Protein AF-0000000079068844 (afdb_homodimer)

Solvent-accessible surface area (backbone atoms only — not comparable to full-atom values): 16951 Å² total; per-residue (Å²): 128,54,72,65,55,53,50,48,63,61,20,39,59,50,73,69,54,46,45,54,50,49,62,67,50,61,59,33,38,40,18,33,38,40,96,86,61,42,39,34,58,47,76,44,51,53,41,53,77,83,71,36,44,36,33,69,38,53,60,85,36,68,68,44,55,25,37,74,75,42,33,46,31,12,35,34,36,68,51,63,85,51,76,60,49,30,33,36,40,35,36,29,39,48,52,40,81,49,75,48,81,42,26,77,77,70,94,47,94,84,44,64,61,59,39,39,51,41,25,40,72,77,67,73,33,76,61,60,83,64,83,65,44,34,23,42,34,35,32,57,54,76,45,77,49,48,37,30,36,54,54,70,73,51,81,79,124,127,55,72,65,56,52,50,48,62,61,20,38,59,51,73,68,54,45,46,53,50,49,61,68,50,60,60,33,38,40,17,32,37,42,96,88,61,42,40,35,59,48,76,43,50,52,41,52,77,83,70,35,43,35,33,69,37,53,61,86,36,69,67,43,56,24,38,73,76,42,33,44,30,12,36,33,36,67,52,65,85,50,76,60,49,30,31,36,40,33,36,29,39,47,53,40,83,48,74,48,82,41,26,76,76,70,91,46,92,82,46,64,61,58,40,41,50,40,25,39,73,77,66,72,33,76,59,59,84,64,82,66,42,35,22,41,35,34,32,56,56,76,45,76,50,46,38,30,36,53,54,71,74,51,79,78,117

pLDDT: mean 94.17, std 11.28, range [29.72, 98.94]

InterPro domains:
  IPR011576 Pyridoxamine 5'-phosphate oxidase, N-terminal [PF01243] (15-147)
  IPR012349 FMN-binding split barrel [G3DSA:2.30.110.10] (12-155)
  IPR052019 F420H(2)-dependent biliverdin reductase/Heme oxygenase [PTHR35176] (6-152)

Foldseek 3Di:
DDPVVVQQVLFFDDLVRVQVLQLQFFKKKKWFADPVRDIDIDMFGWHDQSFKIKTKDFCPDRRNVRCVVPQWMKMKDWDDDDPLATKIKIFTDGKDFFDDVQHDPPDGPPCVRVQQSPCCNPPVDRGHDRPNGIGMIMDRGPDMGIGRSPSVPDPPD/DDPVVVQQVLFFDDLVRVQVLQLQFFKKKKWFAAPVRDIDIDMFGWHDQSFKIKTKDFCPDRRNVRCVVPQWMKMKDWDDDDPLATKIKIFTDGKDFFDDVQHDPPDGPPCVRVQQSPCCNPPVDRGHDRPNGIGMIMDRGPDMGIGRSPSVPDPPD

Organism: Streptomyces microflavus (NCBI:txid1919)

Secondary structure (DSSP, 8-state):
--HHHHHHHHHPPPHHHHHHHHHH--EEEEEEE-TTS-EEEEEEEEEE-SS-EEEEEETTSHHHHHHHH--EEEEEEEE-SSGGG-EEEEEEEEEEEES-SS------TT-HHHHHHHHHHHHS-SS----SSEEEEEE--SEEEEEEGGGGSS---/--HHHHHHHHHPPPHHHHHHHHHH--EEEEEEE-TTS-EEEEEEEEEE-SS-EEEEEETTSHHHHHHHH--EEEEEEEE-SSGGG-EEEEEEEEEEEES-SS------TT-HHHHHHHHHHHHS-SS----SSEEEEEE--SEEEEEEGGGGSS---

Nearest PDB structures (foldseek):
  1rfe-assembly1_A  TM=7.988E-01  e=9.173E-14  Mycobacterium tuberculosis H37Rv
  3f7e-assembly1_B  TM=7.985E-01  e=1.483E-08  Mycolicibacterium smegmatis
  2i02-assembly1_A  TM=7.031E-01  e=5.075E-08  Nostoc punctiforme PCC 73102
  2fg9-assembly1_A  TM=7.134E-01  e=6.104E-08  Bacteroides thetaiotaomicron VPI-5482
  3tgv-assembly2_D  TM=7.132E-01  e=1.062E-07  Vibrio cholerae O395

Radius of gyration: 19.97 Å; Cα contacts (8 Å, |Δi|>4): 657; chains: 2; bounding box: 57×59×43 Å

Sequence (314 aa):
MTDTQRRGRRIMMTPEERDAYLGEQRTCRVATLAADGAPHIGALWFVWDGSSLWLYSITRSLRWSQLRADPRIAVVVDDGEAYDELRGVELSGTAEFVGEAPRTGEPCPGLDVPERLFPAKYFGMTEMPHDGRHAWLRLTPDTITSWDFRKLAGPGRMTDTQRRGRRIMMTPEERDAYLGEQRTCRVATLAADGAPHIGALWFVWDGSSLWLYSITRSLRWSQLRADPRIAVVVDDGEAYDELRGVELSGTAEFVGEAPRTGEPCPGLDVPERLFPAKYFGMTEMPHDGRHAWLRLTPDTITSWDFRKLAGPGR

Structure (mmCIF, N/CA/C/O backbone):
data_AF-0000000079068844-model_v1
#
loop_
_entity.id
_entity.type
_entity.pdbx_description
1 polymer "Pyridoxamine 5'-phosphate oxidase family protein"
#
loop_
_atom_site.group_PDB
_atom_site.id
_atom_site.type_symbol
_atom_site.label_atom_id
_atom_site.label_alt_id
_atom_site.label_comp_id
_atom_site.label_asym_id
_atom_site.label_entity_id
_atom_site.label_seq_id
_atom_site.pdbx_PDB_ins_code
_atom_site.Cartn_x
_atom_site.Cartn_y
_atom_site.Cartn_z
_atom_site.occupancy
_atom_site.B_iso_or_equiv
_atom_site.auth_seq_id
_atom_site.auth_comp_id
_atom_site.auth_asym_id
_atom_site.auth_atom_id
_atom_site.pdbx_PDB_model_num
ATOM 1 N N . MET A 1 1 ? 28.172 -13.328 0.885 1 57.19 1 MET A N 1
ATOM 2 C CA . MET A 1 1 ? 27 -12.531 0.524 1 57.19 1 MET A CA 1
ATOM 3 C C . MET A 1 1 ? 26.125 -13.281 -0.474 1 57.19 1 MET A C 1
ATOM 5 O O . MET A 1 1 ? 26.594 -13.68 -1.54 1 57.19 1 MET A O 1
ATOM 9 N N . THR A 1 2 ? 24.953 -13.648 -0.058 1 62.97 2 THR A N 1
ATOM 10 C CA . THR A 1 2 ? 24.062 -14.391 -0.939 1 62.97 2 THR A CA 1
ATOM 11 C C . THR A 1 2 ? 23.672 -13.555 -2.154 1 62.97 2 THR A C 1
ATOM 13 O O . THR A 1 2 ? 23.859 -12.336 -2.16 1 62.97 2 THR A O 1
ATOM 16 N N . ASP A 1 3 ? 23.344 -14.195 -3.244 1 62.16 3 ASP A N 1
ATOM 17 C CA . ASP A 1 3 ? 22.922 -13.516 -4.461 1 62.16 3 ASP A CA 1
ATOM 18 C C . ASP A 1 3 ? 21.812 -12.508 -4.164 1 62.16 3 ASP A C 1
ATOM 20 O O . ASP A 1 3 ? 21.797 -11.414 -4.73 1 62.16 3 ASP A O 1
ATOM 24 N N . THR A 1 4 ? 21.078 -12.82 -3.26 1 66.81 4 THR A N 1
ATOM 25 C CA . THR A 1 4 ? 19.969 -11.953 -2.879 1 66.81 4 THR A CA 1
ATOM 26 C C . THR A 1 4 ? 20.469 -10.672 -2.227 1 66.81 4 THR A C 1
ATOM 28 O O . THR A 1 4 ? 19.953 -9.586 -2.482 1 66.81 4 THR A O 1
ATOM 31 N N . GLN A 1 5 ? 21.453 -10.805 -1.376 1 66.38 5 GLN A N 1
ATOM 32 C CA . GLN A 1 5 ? 22.016 -9.641 -0.698 1 66.38 5 GLN A CA 1
ATOM 33 C C . GLN A 1 5 ? 22.719 -8.727 -1.685 1 66.38 5 GLN A C 1
ATOM 35 O O . GLN A 1 5 ? 22.625 -7.5 -1.58 1 66.38 5 GLN A O 1
ATOM 40 N N . ARG A 1 6 ? 23.328 -9.406 -2.641 1 68 6 ARG A N 1
ATOM 41 C CA . ARG A 1 6 ? 24.047 -8.625 -3.643 1 68 6 ARG A CA 1
ATOM 42 C C . ARG A 1 6 ? 23.078 -7.816 -4.5 1 68 6 ARG A C 1
ATOM 44 O O . ARG A 1 6 ? 23.312 -6.645 -4.789 1 68 6 ARG A O 1
ATOM 51 N N . ARG A 1 7 ? 21.969 -8.383 -4.887 1 71.44 7 ARG A N 1
ATOM 52 C CA . ARG A 1 7 ? 20.969 -7.691 -5.699 1 71.44 7 ARG A CA 1
ATOM 53 C C . ARG A 1 7 ? 20.328 -6.551 -4.922 1 71.44 7 ARG A C 1
ATOM 55 O O . ARG A 1 7 ? 20.094 -5.473 -5.473 1 71.44 7 ARG A O 1
ATOM 62 N N . GLY A 1 8 ? 20.141 -6.84 -3.695 1 76.19 8 GLY A N 1
ATOM 63 C CA . GLY A 1 8 ? 19.578 -5.805 -2.846 1 76.19 8 GLY A CA 1
ATOM 64 C C . GLY A 1 8 ? 20.422 -4.547 -2.789 1 76.19 8 GLY A C 1
ATOM 65 O O . GLY A 1 8 ? 19.906 -3.436 -2.936 1 76.19 8 GLY A O 1
ATOM 66 N N . ARG A 1 9 ? 21.703 -4.738 -2.684 1 81.69 9 ARG A N 1
ATOM 67 C CA . ARG A 1 9 ? 22.609 -3.598 -2.602 1 81.69 9 ARG A CA 1
ATOM 68 C C . ARG A 1 9 ? 22.672 -2.854 -3.932 1 81.69 9 ARG A C 1
ATOM 70 O O . ARG A 1 9 ? 22.812 -1.63 -3.959 1 81.69 9 ARG A O 1
ATOM 77 N N . ARG A 1 10 ? 22.516 -3.66 -5.004 1 88 10 ARG A N 1
ATOM 78 C CA . ARG A 1 10 ? 22.656 -3.08 -6.332 1 88 10 ARG A CA 1
ATOM 79 C C . ARG A 1 10 ? 21.453 -2.195 -6.672 1 88 10 ARG A C 1
ATOM 81 O O . ARG A 1 10 ? 21.594 -1.199 -7.387 1 88 10 ARG A O 1
ATOM 88 N N . ILE A 1 11 ? 20.359 -2.492 -6.117 1 95.12 11 ILE A N 1
ATOM 89 C CA . ILE A 1 11 ? 19.172 -1.762 -6.551 1 95.12 11 ILE A CA 1
ATOM 90 C C . ILE A 1 11 ? 18.766 -0.751 -5.477 1 95.12 11 ILE A C 1
ATOM 92 O O . ILE A 1 11 ? 17.797 -0.008 -5.648 1 95.12 11 ILE A O 1
ATOM 96 N N . MET A 1 12 ? 19.562 -0.667 -4.441 1 96.94 12 MET A N 1
ATOM 97 C CA . MET A 1 12 ? 19.25 0.253 -3.348 1 96.94 12 MET A CA 1
ATOM 98 C C . MET A 1 12 ? 19.469 1.7 -3.777 1 96.94 12 MET A C 1
ATOM 100 O O . MET A 1 12 ? 20.469 2.016 -4.434 1 96.94 12 MET A O 1
ATOM 104 N N . MET A 1 13 ? 18.625 2.586 -3.354 1 98 13 MET A N 1
ATOM 105 C CA . MET A 1 13 ? 18.781 4.012 -3.619 1 98 13 MET A CA 1
ATOM 106 C C . MET A 1 13 ? 19.812 4.625 -2.684 1 98 13 MET A C 1
ATOM 108 O O . MET A 1 13 ? 19.875 4.273 -1.504 1 98 13 MET A O 1
ATOM 112 N N . THR A 1 14 ? 20.578 5.602 -3.236 1 97.31 14 THR A N 1
ATOM 113 C CA . THR A 1 14 ? 21.344 6.465 -2.342 1 97.31 14 THR A CA 1
ATOM 114 C C . THR A 1 14 ? 20.406 7.387 -1.556 1 97.31 14 THR A C 1
ATOM 116 O O . THR A 1 14 ? 19.25 7.574 -1.929 1 97.31 14 THR A O 1
ATOM 119 N N . PRO A 1 15 ? 20.922 7.961 -0.477 1 97.38 15 PRO A N 1
ATOM 120 C CA . PRO A 1 15 ? 20.078 8.906 0.269 1 97.38 15 PRO A CA 1
ATOM 121 C C . PRO A 1 15 ? 19.562 10.047 -0.602 1 97.38 15 PRO A C 1
ATOM 123 O O . PRO A 1 15 ? 18.406 10.461 -0.457 1 97.38 15 PRO A O 1
ATOM 126 N N . GLU A 1 16 ? 20.391 10.531 -1.493 1 98.06 16 GLU A N 1
ATOM 127 C CA . GLU A 1 16 ? 19.969 11.617 -2.379 1 98.06 16 GLU A CA 1
ATOM 128 C C . GLU A 1 16 ? 18.875 11.156 -3.342 1 98.06 16 GLU A C 1
ATOM 130 O O . GLU A 1 16 ? 17.938 11.898 -3.609 1 98.06 16 GLU A O 1
ATOM 135 N N . GLU A 1 17 ? 19.047 9.953 -3.885 1 98.25 17 GLU A N 1
ATOM 136 C CA . GLU A 1 17 ? 18.047 9.383 -4.781 1 98.25 17 GLU A CA 1
ATOM 137 C C . GLU A 1 17 ? 16.719 9.172 -4.059 1 98.25 17 GLU A C 1
ATOM 139 O O . GLU A 1 17 ? 15.656 9.477 -4.602 1 98.25 17 GLU A O 1
ATOM 144 N N . ARG A 1 18 ? 16.781 8.648 -2.867 1 98.56 18 ARG A N 1
ATOM 145 C CA . ARG A 1 18 ? 15.609 8.391 -2.039 1 98.56 18 ARG A CA 1
ATOM 146 C C . ARG A 1 18 ? 14.867 9.688 -1.74 1 98.56 18 ARG A C 1
ATOM 148 O O . ARG A 1 18 ? 13.641 9.75 -1.88 1 98.56 18 ARG A O 1
ATOM 155 N N . ASP A 1 19 ? 15.633 10.703 -1.346 1 98.62 19 ASP A N 1
ATOM 156 C CA . ASP A 1 19 ? 15.023 11.984 -1.017 1 98.62 19 ASP A CA 1
ATOM 157 C C . ASP A 1 19 ? 14.328 12.594 -2.234 1 98.62 19 ASP A C 1
ATOM 159 O O . ASP A 1 19 ? 13.211 13.109 -2.129 1 98.62 19 ASP A O 1
ATOM 163 N N . ALA A 1 20 ? 14.992 12.539 -3.389 1 98.56 20 ALA A N 1
ATOM 164 C CA . ALA A 1 20 ? 14.406 13.055 -4.621 1 98.56 20 ALA A CA 1
ATOM 165 C C . ALA A 1 20 ? 13.141 12.281 -4.992 1 98.56 20 ALA A C 1
ATOM 167 O O . ALA A 1 20 ? 12.133 12.875 -5.367 1 98.56 20 ALA A O 1
ATOM 168 N N . TYR A 1 21 ? 13.234 11 -4.832 1 98.75 21 TYR A N 1
ATOM 169 C CA . TYR A 1 21 ? 12.117 10.125 -5.168 1 98.75 21 TYR A CA 1
ATOM 170 C C . TYR A 1 21 ? 10.906 10.414 -4.285 1 98.75 21 TYR A C 1
ATOM 172 O O . TYR A 1 21 ? 9.797 10.625 -4.785 1 98.75 21 TYR A O 1
ATOM 180 N N . LEU A 1 22 ? 11.125 10.477 -2.988 1 98.75 22 LEU A N 1
ATOM 181 C CA . LEU A 1 22 ? 10.047 10.734 -2.041 1 98.75 22 LEU A CA 1
ATOM 182 C C . LEU A 1 22 ? 9.492 12.141 -2.219 1 98.75 22 LEU A C 1
ATOM 184 O O . LEU A 1 22 ? 8.305 12.375 -1.986 1 98.75 22 LEU A O 1
ATOM 188 N N . GLY A 1 23 ? 10.336 13.055 -2.621 1 98.25 23 GLY A N 1
ATOM 189 C CA . GLY A 1 23 ? 9.875 14.406 -2.889 1 98.25 23 GLY A CA 1
ATOM 190 C C . GLY A 1 23 ? 8.922 14.492 -4.062 1 98.25 23 GLY A C 1
ATOM 191 O O . GLY A 1 23 ? 8.047 15.359 -4.094 1 98.25 23 GLY A O 1
ATOM 192 N N . GLU A 1 24 ? 9.031 13.578 -5.008 1 96.88 24 GLU A N 1
ATOM 193 C CA . GLU A 1 24 ? 8.281 13.633 -6.258 1 96.88 24 GLU A CA 1
ATOM 194 C C . GLU A 1 24 ? 6.969 12.859 -6.148 1 96.88 24 GLU A C 1
ATOM 196 O O . GLU A 1 24 ? 5.973 13.211 -6.781 1 96.88 24 GLU A O 1
ATOM 201 N N . GLN A 1 25 ? 7.02 11.812 -5.445 1 97.94 25 GLN A N 1
ATOM 202 C CA . GLN A 1 25 ? 5.855 10.938 -5.371 1 97.94 25 GLN A CA 1
ATOM 203 C C . GLN A 1 25 ? 4.738 11.578 -4.555 1 97.94 25 GLN A C 1
ATOM 205 O O . GLN A 1 25 ? 5 12.305 -3.596 1 97.94 25 GLN A O 1
ATOM 210 N N . ARG A 1 26 ? 3.52 11.242 -4.895 1 97.81 26 ARG A N 1
ATOM 211 C CA . ARG A 1 26 ? 2.398 11.984 -4.324 1 97.81 26 ARG A CA 1
ATOM 212 C C . ARG A 1 26 ? 1.65 11.133 -3.297 1 97.81 26 ARG A C 1
ATOM 214 O O . ARG A 1 26 ? 1.072 11.672 -2.348 1 97.81 26 ARG A O 1
ATOM 221 N N . THR A 1 27 ? 1.576 9.797 -3.59 1 98.31 27 THR A N 1
ATOM 222 C CA . THR A 1 27 ? 0.732 8.938 -2.766 1 98.31 27 THR A CA 1
ATOM 223 C C . THR A 1 27 ? 1.557 7.832 -2.115 1 98.31 27 THR A C 1
ATOM 225 O O . THR A 1 27 ? 2.449 7.262 -2.75 1 98.31 27 THR A O 1
ATOM 228 N N . CYS A 1 28 ? 1.363 7.582 -0.855 1 98.81 28 CYS A N 1
ATOM 229 C CA . CYS A 1 28 ? 1.911 6.422 -0.167 1 98.81 28 CYS A CA 1
ATOM 230 C C . CYS A 1 28 ? 0.797 5.496 0.315 1 98.81 28 CYS A C 1
ATOM 232 O O . CYS A 1 28 ? -0.38 5.855 0.257 1 98.81 28 CYS A O 1
ATOM 234 N N . ARG A 1 29 ? 1.179 4.266 0.637 1 98.88 29 ARG A N 1
ATOM 235 C CA . ARG A 1 29 ? 0.267 3.338 1.301 1 98.88 29 ARG A CA 1
ATOM 236 C C . ARG A 1 29 ? 0.745 3.018 2.713 1 98.88 29 ARG A C 1
ATOM 238 O O . ARG A 1 29 ? 1.934 2.777 2.932 1 98.88 29 ARG A O 1
ATOM 245 N N . VAL A 1 30 ? -0.209 3.066 3.637 1 98.94 30 VAL A N 1
ATOM 246 C CA . VAL A 1 30 ? 0.065 3.01 5.07 1 98.94 30 VAL A CA 1
ATOM 247 C C . VAL A 1 30 ? -0.565 1.753 5.664 1 98.94 30 VAL A C 1
ATOM 249 O O . VAL A 1 30 ? -1.767 1.521 5.512 1 98.94 30 VAL A O 1
ATOM 252 N N . ALA A 1 31 ? 0.26 0.976 6.312 1 98.94 31 ALA A N 1
ATOM 253 C CA . ALA A 1 31 ? -0.22 -0.185 7.059 1 98.94 31 ALA A CA 1
ATOM 254 C C . ALA A 1 31 ? -0.271 0.107 8.555 1 98.94 31 ALA A C 1
ATOM 256 O O . ALA A 1 31 ? 0.695 0.619 9.125 1 98.94 31 ALA A O 1
ATOM 257 N N . THR A 1 32 ? -1.39 -0.165 9.148 1 98.88 32 THR A N 1
ATOM 258 C CA . THR A 1 32 ? -1.641 -0.035 10.578 1 98.88 32 THR A CA 1
ATOM 259 C C . THR A 1 32 ? -2.227 -1.326 11.141 1 98.88 32 THR A C 1
ATOM 261 O O . THR A 1 32 ? -2.352 -2.322 10.43 1 98.88 32 THR A O 1
ATOM 264 N N . LEU A 1 33 ? -2.449 -1.282 12.43 1 98.81 33 LEU A N 1
ATOM 265 C CA . LEU A 1 33 ? -2.986 -2.461 13.102 1 98.81 33 LEU A CA 1
ATOM 266 C C . LEU A 1 33 ? -4.398 -2.197 13.617 1 98.81 33 LEU A C 1
ATOM 268 O O . LEU A 1 33 ? -4.625 -1.227 14.336 1 98.81 33 LEU A O 1
ATOM 272 N N . ALA A 1 34 ? -5.285 -3.092 13.219 1 98.12 34 ALA A N 1
ATOM 273 C CA . ALA A 1 34 ? -6.637 -3.039 13.766 1 98.12 34 ALA A CA 1
ATOM 274 C C . ALA A 1 34 ? -6.648 -3.459 15.227 1 98.12 34 ALA A C 1
ATOM 276 O O . ALA A 1 34 ? -5.637 -3.926 15.758 1 98.12 34 ALA A O 1
ATOM 277 N N . ALA A 1 35 ? -7.809 -3.309 15.852 1 96.12 35 ALA A N 1
ATOM 278 C CA . ALA A 1 35 ? -7.949 -3.582 17.281 1 96.12 35 ALA A CA 1
ATOM 279 C C . ALA A 1 35 ? -7.645 -5.047 17.594 1 96.12 35 ALA A C 1
ATOM 281 O O . ALA A 1 35 ? -7.109 -5.359 18.656 1 96.12 35 ALA A O 1
ATOM 282 N N . ASP A 1 36 ? -7.93 -5.91 16.672 1 96.06 36 ASP A N 1
ATOM 283 C CA . ASP A 1 36 ? -7.707 -7.336 16.875 1 96.06 36 ASP A CA 1
ATOM 284 C C . ASP A 1 36 ? -6.309 -7.75 16.422 1 96.06 36 ASP A C 1
ATOM 286 O O . ASP A 1 36 ? -5.996 -8.938 16.375 1 96.06 36 ASP A O 1
ATOM 290 N N . GLY A 1 37 ? -5.551 -6.785 16 1 97.31 37 GLY A N 1
ATOM 291 C CA . GLY A 1 37 ? -4.176 -7.047 15.617 1 97.31 37 GLY A CA 1
ATOM 292 C C . GLY A 1 37 ? -4.016 -7.312 14.133 1 97.31 37 GLY A C 1
ATOM 293 O O . GLY A 1 37 ? -2.9 -7.496 13.641 1 97.31 37 GLY A O 1
ATOM 294 N N . ALA A 1 38 ? -5.148 -7.352 13.414 1 98.25 38 ALA A N 1
ATOM 295 C CA . ALA A 1 38 ? -5.066 -7.586 11.977 1 98.25 38 ALA A CA 1
ATOM 296 C C . ALA A 1 38 ? -4.492 -6.371 11.25 1 98.25 38 ALA A C 1
ATOM 298 O O . ALA A 1 38 ? -4.691 -5.234 11.688 1 98.25 38 ALA A O 1
ATOM 299 N N . PRO A 1 39 ? -3.768 -6.625 10.172 1 98.75 39 PRO A N 1
ATOM 300 C CA . PRO A 1 39 ? -3.277 -5.477 9.406 1 98.75 39 PRO A CA 1
ATOM 301 C C . PRO A 1 39 ? -4.395 -4.73 8.68 1 98.75 39 PRO A C 1
ATOM 303 O O . PRO A 1 39 ? -5.402 -5.336 8.305 1 98.75 39 PRO A O 1
ATOM 306 N N . HIS A 1 40 ? -4.281 -3.514 8.586 1 98.69 40 HIS A N 1
ATOM 307 C CA . HIS A 1 40 ? -5.086 -2.594 7.789 1 98.69 40 HIS A CA 1
ATOM 308 C C . HIS A 1 40 ? -4.211 -1.77 6.852 1 98.69 40 HIS A C 1
ATOM 310 O O . HIS A 1 40 ? -3.018 -1.585 7.109 1 98.69 40 HIS A O 1
ATOM 316 N N . ILE A 1 41 ? -4.766 -1.327 5.773 1 98.81 41 ILE A N 1
ATOM 317 C CA . ILE A 1 41 ? -3.939 -0.599 4.816 1 98.81 41 ILE A CA 1
ATOM 318 C C . ILE A 1 41 ? -4.785 0.444 4.09 1 98.81 41 ILE A C 1
ATOM 320 O O . ILE A 1 41 ? -5.969 0.216 3.822 1 98.81 41 ILE A O 1
ATOM 324 N N . GLY A 1 42 ? -4.238 1.563 3.754 1 98 42 GLY A N 1
ATOM 325 C CA . GLY A 1 42 ? -4.887 2.607 2.979 1 98 42 GLY A CA 1
ATOM 326 C C . GLY A 1 42 ? -3.908 3.568 2.332 1 98 42 GLY A C 1
ATOM 327 O O . GLY A 1 42 ? -2.721 3.57 2.668 1 98 42 GLY A O 1
ATOM 328 N N . ALA A 1 43 ? -4.391 4.328 1.439 1 97.94 43 ALA A N 1
ATOM 329 C CA . ALA A 1 43 ? -3.584 5.312 0.722 1 97.94 43 ALA A CA 1
ATOM 330 C C . ALA A 1 43 ? -3.672 6.684 1.387 1 97.94 43 ALA A C 1
ATOM 332 O O . ALA A 1 43 ? -4.707 7.039 1.957 1 97.94 43 ALA A O 1
ATOM 333 N N . LEU A 1 44 ? -2.607 7.414 1.314 1 98.25 44 LEU A N 1
ATOM 334 C CA . LEU A 1 44 ? -2.555 8.742 1.923 1 98.25 44 LEU A CA 1
ATOM 335 C C . LEU A 1 44 ? -1.556 9.633 1.194 1 98.25 44 LEU A C 1
ATOM 337 O O . LEU A 1 44 ? -0.561 9.148 0.652 1 98.25 44 LEU A O 1
ATOM 341 N N . TRP A 1 45 ? -1.827 10.93 1.192 1 98.44 45 TRP A N 1
ATOM 342 C CA . TRP A 1 45 ? -0.854 11.914 0.731 1 98.44 45 TRP A CA 1
ATOM 343 C C . TRP A 1 45 ? 0.195 12.188 1.804 1 98.44 45 TRP A C 1
ATOM 345 O O . TRP A 1 45 ? -0.071 12.023 2.998 1 98.44 45 TRP A O 1
ATOM 355 N N . PHE A 1 46 ? 1.398 12.562 1.335 1 98.81 46 PHE A N 1
ATOM 356 C CA . PHE A 1 46 ? 2.504 12.727 2.27 1 98.81 46 PHE A CA 1
ATOM 357 C C . PHE A 1 46 ? 3.48 13.789 1.77 1 98.81 46 PHE A C 1
ATOM 359 O O . PHE A 1 46 ? 3.443 14.164 0.597 1 98.81 46 PHE A O 1
ATOM 366 N N . VAL A 1 47 ? 4.305 14.234 2.699 1 98.81 47 VAL A N 1
ATOM 367 C CA . VAL A 1 47 ? 5.531 14.922 2.312 1 98.81 47 VAL A CA 1
ATOM 368 C C . VAL A 1 47 ? 6.719 14.336 3.08 1 98.81 47 VAL A C 1
ATOM 370 O O . VAL A 1 47 ? 6.543 13.742 4.141 1 98.81 47 VAL A O 1
ATOM 373 N N . TRP A 1 48 ? 7.875 14.398 2.467 1 98.88 48 TRP A N 1
ATOM 374 C CA . TRP A 1 48 ? 9.164 13.992 3.006 1 98.88 48 TRP A CA 1
ATOM 375 C C . TRP A 1 48 ? 10.055 15.203 3.273 1 98.88 48 TRP A C 1
ATOM 377 O O . TRP A 1 48 ? 10.25 16.047 2.391 1 98.88 48 TRP A O 1
ATOM 387 N N . ASP A 1 49 ? 10.562 15.297 4.469 1 98.44 49 ASP A N 1
ATOM 388 C CA . ASP A 1 49 ? 11.312 16.5 4.777 1 98.44 49 ASP A CA 1
ATOM 389 C C . ASP A 1 49 ? 12.812 16.219 4.824 1 98.44 49 ASP A C 1
ATOM 391 O O . ASP A 1 49 ? 13.586 17.031 5.344 1 98.44 49 ASP A O 1
ATOM 395 N N . GLY A 1 50 ? 13.227 15.055 4.359 1 97.56 50 GLY A N 1
ATOM 396 C CA . GLY A 1 50 ? 14.625 14.656 4.367 1 97.56 50 GLY A CA 1
ATOM 397 C C . GLY A 1 50 ? 14.977 13.719 5.508 1 97.56 50 GLY A C 1
ATOM 398 O O . GLY A 1 50 ? 16.016 13.062 5.477 1 97.56 50 GLY A O 1
ATOM 399 N N . SER A 1 51 ? 14.094 13.672 6.516 1 97.81 51 SER A N 1
ATOM 400 C CA . SER A 1 51 ? 14.344 12.844 7.688 1 97.81 51 SER A CA 1
ATOM 401 C C . SER A 1 51 ? 13.094 12.062 8.086 1 97.81 51 SER A C 1
ATOM 403 O O . SER A 1 51 ? 13.188 10.906 8.5 1 97.81 51 SER A O 1
ATOM 405 N N . SER A 1 52 ? 11.953 12.703 7.91 1 98.75 52 SER A N 1
ATOM 406 C CA . SER A 1 52 ? 10.695 12.102 8.336 1 98.75 52 SER A CA 1
ATOM 407 C C . SER A 1 52 ? 9.641 12.18 7.23 1 98.75 52 SER A C 1
ATOM 409 O O . SER A 1 52 ? 9.672 13.094 6.402 1 98.75 52 SER A O 1
ATOM 411 N N . LEU A 1 53 ? 8.781 11.172 7.301 1 98.94 53 LEU A N 1
ATOM 412 C CA . LEU A 1 53 ? 7.574 11.188 6.488 1 98.94 53 LEU A CA 1
ATOM 413 C C . LEU A 1 53 ? 6.406 11.805 7.254 1 98.94 53 LEU A C 1
ATOM 415 O O . LEU A 1 53 ? 6.117 11.391 8.383 1 98.94 53 LEU A O 1
ATOM 419 N N . TRP A 1 54 ? 5.781 12.812 6.637 1 98.94 54 TRP A N 1
ATOM 420 C CA . TRP A 1 54 ? 4.645 13.492 7.242 1 98.94 54 TRP A CA 1
ATOM 421 C C . TRP A 1 54 ? 3.348 13.156 6.512 1 98.94 54 TRP A C 1
ATOM 423 O O . TRP A 1 54 ? 3.273 13.266 5.285 1 98.94 54 TRP A O 1
ATOM 433 N N . LEU A 1 55 ? 2.398 12.719 7.297 1 98.88 55 LEU A N 1
ATOM 434 C CA . LEU A 1 55 ? 1.077 12.359 6.797 1 98.88 55 LEU A CA 1
ATOM 435 C C . LEU A 1 55 ? 0.019 13.336 7.301 1 98.88 55 LEU A C 1
ATOM 437 O O . LEU A 1 55 ? -0.02 13.656 8.484 1 98.88 55 LEU A O 1
ATOM 441 N N . TYR A 1 56 ? -0.762 13.82 6.387 1 98 56 TYR A N 1
ATOM 442 C CA . TYR A 1 56 ? -1.896 14.664 6.742 1 98 56 TYR A CA 1
ATOM 443 C C . TYR A 1 56 ? -3.201 13.875 6.684 1 98 56 TYR A C 1
ATOM 445 O O . TYR A 1 56 ? -3.754 13.656 5.605 1 98 56 TYR A O 1
ATOM 453 N N . SER A 1 57 ? -3.689 13.484 7.801 1 98.06 57 SER A N 1
ATOM 454 C CA . SER A 1 57 ? -4.746 12.477 7.883 1 98.06 57 SER A CA 1
ATOM 455 C C . SER A 1 57 ? -6.016 13.062 8.492 1 98.06 57 SER A C 1
ATOM 457 O O . SER A 1 57 ? -5.953 13.875 9.414 1 98.06 57 SER A O 1
ATOM 459 N N . ILE A 1 58 ? -7.141 12.57 7.977 1 97.31 58 ILE A N 1
ATOM 460 C CA . ILE A 1 58 ? -8.43 12.844 8.602 1 97.31 58 ILE A CA 1
ATOM 461 C C . ILE A 1 58 ? -8.453 12.242 10.008 1 97.31 58 ILE A C 1
ATOM 463 O O . ILE A 1 58 ? -8.094 11.078 10.203 1 97.31 58 ILE A O 1
ATOM 467 N N . THR A 1 59 ? -8.938 13.062 11 1 98.12 59 THR A N 1
ATOM 468 C CA . THR A 1 59 ? -8.812 12.664 12.391 1 98.12 59 THR A CA 1
ATOM 469 C C . THR A 1 59 ? -9.922 11.688 12.781 1 98.12 59 THR A C 1
ATOM 471 O O . THR A 1 59 ? -9.844 11.031 13.82 1 98.12 59 THR A O 1
ATOM 474 N N . ARG A 1 60 ? -10.914 11.531 11.938 1 96.62 60 ARG A N 1
ATOM 475 C CA . ARG A 1 60 ? -12 10.609 12.234 1 96.62 60 ARG A CA 1
ATOM 476 C C . ARG A 1 60 ? -11.875 9.328 11.414 1 96.62 60 ARG A C 1
ATOM 478 O O . ARG A 1 60 ? -12.844 8.578 11.273 1 96.62 60 ARG A O 1
ATOM 485 N N . SER A 1 61 ? -10.805 9.102 10.898 1 95.81 61 SER A N 1
ATOM 486 C CA . SER A 1 61 ? -10.57 7.922 10.078 1 95.81 61 SER A CA 1
ATOM 487 C C . SER A 1 61 ? -10.25 6.703 10.945 1 95.81 61 SER A C 1
ATOM 489 O O . SER A 1 61 ? -9.836 6.844 12.094 1 95.81 61 SER A O 1
ATOM 491 N N . LEU A 1 62 ? -10.422 5.602 10.352 1 96.19 62 LEU A N 1
ATOM 492 C CA . LEU A 1 62 ? -10.039 4.348 10.984 1 96.19 62 LEU A CA 1
ATOM 493 C C . LEU A 1 62 ? -8.539 4.32 11.281 1 96.19 62 LEU A C 1
ATOM 495 O O . LEU A 1 62 ? -8.133 3.936 12.383 1 96.19 62 LEU A O 1
ATOM 499 N N . ARG A 1 63 ? -7.68 4.762 10.375 1 97.56 63 ARG A N 1
ATOM 500 C CA . ARG A 1 63 ? -6.234 4.742 10.578 1 97.56 63 ARG A CA 1
ATOM 501 C C . ARG A 1 63 ? -5.836 5.605 11.773 1 97.56 63 ARG A C 1
ATOM 503 O O . ARG A 1 63 ? -4.934 5.246 12.531 1 97.56 63 ARG A O 1
ATOM 510 N N . TRP A 1 64 ? -6.523 6.738 11.914 1 98.31 64 TRP A N 1
ATOM 511 C CA . TRP A 1 64 ? -6.207 7.621 13.039 1 98.31 64 TRP A CA 1
ATOM 512 C C . TRP A 1 64 ? -6.477 6.926 14.367 1 98.31 64 TRP A C 1
ATOM 514 O O . TRP A 1 64 ? -5.629 6.934 15.266 1 98.31 64 TRP A O 1
ATOM 524 N N . SER A 1 65 ? -7.648 6.309 14.469 1 98.31 65 SER A N 1
ATOM 525 C CA . SER A 1 65 ? -8.016 5.59 15.688 1 98.31 65 SER A CA 1
ATOM 526 C C . SER A 1 65 ? -7.074 4.414 15.938 1 98.31 65 SER A C 1
ATOM 528 O O . SER A 1 65 ? -6.684 4.156 17.078 1 98.31 65 SER A O 1
ATOM 530 N N . GLN A 1 66 ? -6.719 3.717 14.914 1 98.81 66 GLN A N 1
ATOM 531 C CA . GLN A 1 66 ? -5.812 2.58 15.039 1 98.81 66 GLN A CA 1
ATOM 532 C C . GLN A 1 66 ? -4.441 3.02 15.547 1 98.81 66 GLN A C 1
ATOM 534 O O . GLN A 1 66 ? -3.869 2.383 16.438 1 98.81 66 GLN A O 1
ATOM 539 N N . LEU A 1 67 ? -3.957 4.141 15.031 1 98.75 67 LEU A N 1
ATOM 540 C CA . LEU A 1 67 ? -2.621 4.609 15.391 1 98.75 67 LEU A CA 1
ATOM 541 C C . LEU A 1 67 ? -2.604 5.164 16.812 1 98.75 67 LEU A C 1
ATOM 543 O O . LEU A 1 67 ? -1.571 5.121 17.484 1 98.75 67 LEU A O 1
ATOM 547 N N . ARG A 1 68 ? -3.711 5.645 17.297 1 98.44 68 ARG A N 1
ATOM 548 C CA . ARG A 1 68 ? -3.805 6.059 18.688 1 98.44 68 ARG A CA 1
ATOM 549 C C . ARG A 1 68 ? -3.682 4.859 19.625 1 98.44 68 ARG A C 1
ATOM 551 O O . ARG A 1 68 ? -3.096 4.965 20.703 1 98.44 68 ARG A O 1
ATOM 558 N N . ALA A 1 69 ? -4.219 3.771 19.172 1 98.5 69 ALA A N 1
ATOM 559 C CA . ALA A 1 69 ? -4.211 2.561 19.984 1 98.5 69 ALA A CA 1
ATOM 560 C C . ALA A 1 69 ? -2.861 1.85 19.891 1 98.5 69 ALA A C 1
ATOM 562 O O . ALA A 1 69 ? -2.355 1.337 20.891 1 98.5 69 ALA A O 1
ATOM 563 N N . ASP A 1 70 ? -2.264 1.739 18.734 1 98.69 70 ASP A N 1
ATOM 564 C CA . ASP A 1 70 ? -0.965 1.141 18.453 1 98.69 70 ASP A CA 1
ATOM 565 C C . ASP A 1 70 ? -0.212 1.948 17.391 1 98.69 70 ASP A C 1
ATOM 567 O O . ASP A 1 70 ? -0.548 1.896 16.203 1 98.69 70 ASP A O 1
ATOM 571 N N . PRO A 1 71 ? 0.795 2.73 17.75 1 98.75 71 PRO A N 1
ATOM 572 C CA . PRO A 1 71 ? 1.392 3.717 16.844 1 98.75 71 PRO A CA 1
ATOM 573 C C . PRO A 1 71 ? 2.361 3.09 15.852 1 98.75 71 PRO A C 1
ATOM 575 O O . PRO A 1 71 ? 2.955 3.797 15.039 1 98.75 71 PRO A O 1
ATOM 578 N N . ARG A 1 72 ? 2.592 1.749 15.945 1 98.88 72 ARG A N 1
ATOM 579 C CA . ARG A 1 72 ? 3.447 1.105 14.961 1 98.88 72 ARG A CA 1
ATOM 580 C C . ARG A 1 72 ? 2.846 1.212 13.562 1 98.88 72 ARG A C 1
ATOM 582 O O . ARG A 1 72 ? 1.642 1.013 13.383 1 98.88 72 ARG A O 1
ATOM 589 N N . ILE A 1 73 ? 3.68 1.574 12.57 1 98.94 73 ILE A N 1
ATOM 590 C CA . ILE A 1 73 ? 3.213 1.911 11.234 1 98.94 73 ILE A CA 1
ATOM 591 C C . ILE A 1 73 ? 4.262 1.5 10.203 1 98.94 73 ILE A C 1
ATOM 593 O O . ILE A 1 73 ? 5.461 1.521 10.484 1 98.94 73 ILE A O 1
ATOM 597 N N . ALA A 1 74 ? 3.926 1.011 9.094 1 98.94 74 ALA A N 1
ATOM 598 C CA . ALA A 1 74 ? 4.754 0.816 7.906 1 98.94 74 ALA A CA 1
ATOM 599 C C . ALA A 1 74 ? 4.172 1.548 6.703 1 98.94 74 ALA A C 1
ATOM 601 O O . ALA A 1 74 ? 2.951 1.604 6.535 1 98.94 74 ALA A O 1
ATOM 602 N N . VAL A 1 75 ? 4.996 2.123 5.898 1 98.94 75 VAL A N 1
ATOM 603 C CA . VAL A 1 75 ? 4.582 2.922 4.75 1 98.94 75 VAL A CA 1
ATOM 604 C C . VAL A 1 75 ? 5.402 2.523 3.525 1 98.94 75 VAL A C 1
ATOM 606 O O . VAL A 1 75 ? 6.613 2.311 3.621 1 98.94 75 VAL A O 1
ATOM 609 N N . VAL A 1 76 ? 4.758 2.41 2.359 1 98.94 76 VAL A N 1
ATOM 610 C CA . VAL A 1 76 ? 5.488 2.193 1.116 1 98.94 76 VAL A CA 1
ATOM 611 C C . VAL A 1 76 ? 5.105 3.268 0.099 1 98.94 76 VAL A C 1
ATOM 613 O O . VAL A 1 76 ? 3.945 3.672 0.02 1 98.94 76 VAL A O 1
ATOM 616 N N . VAL A 1 77 ? 6.051 3.818 -0.541 1 98.88 77 VAL A N 1
ATOM 617 C CA . VAL A 1 77 ? 5.938 4.637 -1.744 1 98.88 77 VAL A CA 1
ATOM 618 C C . VAL A 1 77 ? 6.566 3.904 -2.928 1 98.88 77 VAL A C 1
ATOM 620 O O . VAL A 1 77 ? 7.734 3.516 -2.875 1 98.88 77 VAL A O 1
ATOM 623 N N . ASP A 1 78 ? 5.746 3.637 -3.93 1 98.56 78 ASP A N 1
ATOM 624 C CA . ASP A 1 78 ? 6.324 2.891 -5.043 1 98.56 78 ASP A CA 1
ATOM 625 C C . ASP A 1 78 ? 5.652 3.266 -6.363 1 98.56 78 ASP A C 1
ATOM 627 O O . ASP A 1 78 ? 4.59 3.893 -6.371 1 98.56 78 ASP A O 1
ATOM 631 N N . ASP A 1 79 ? 6.336 3.006 -7.445 1 97.38 79 ASP A N 1
ATOM 632 C CA . ASP A 1 79 ? 5.793 3.225 -8.781 1 97.38 79 ASP A CA 1
ATOM 633 C C . ASP A 1 79 ? 6.441 2.285 -9.797 1 97.38 79 ASP A C 1
ATOM 635 O O . ASP A 1 79 ? 7.176 1.369 -9.422 1 97.38 79 ASP A O 1
ATOM 639 N N . GLY A 1 80 ? 6.012 2.441 -11.055 1 95.38 80 GLY A N 1
ATOM 640 C CA . GLY A 1 80 ? 6.457 1.566 -12.125 1 95.38 80 GLY A CA 1
ATOM 641 C C . GLY A 1 80 ? 5.418 0.538 -12.531 1 95.38 80 GLY A C 1
ATOM 642 O O . GLY A 1 80 ? 4.59 0.131 -11.711 1 95.38 80 GLY A O 1
ATOM 643 N N . GLU A 1 81 ? 5.523 0.145 -13.781 1 90.25 81 GLU A N 1
ATOM 644 C CA . GLU A 1 81 ? 4.578 -0.837 -14.305 1 90.25 81 GLU A CA 1
ATOM 645 C C . GLU A 1 81 ? 5.289 -2.123 -14.711 1 90.25 81 GLU A C 1
ATOM 647 O O . GLU A 1 81 ? 4.902 -3.215 -14.289 1 90.25 81 GLU A O 1
ATOM 652 N N . ALA A 1 82 ? 6.32 -1.939 -15.492 1 92.56 82 ALA A N 1
ATOM 653 C CA . ALA A 1 82 ? 7.117 -3.092 -15.914 1 92.56 82 ALA A CA 1
ATOM 654 C C . ALA A 1 82 ? 8.195 -3.41 -14.883 1 92.56 82 ALA A C 1
ATOM 656 O O . ALA A 1 82 ? 8.625 -2.531 -14.125 1 92.56 82 ALA A O 1
ATOM 657 N N . TYR A 1 83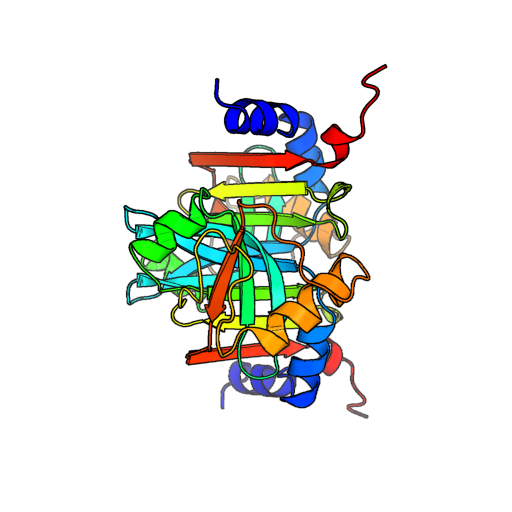 ? 8.617 -4.574 -14.945 1 90.88 83 TYR A N 1
ATOM 658 C CA . TYR A 1 83 ? 9.562 -5.074 -13.945 1 90.88 83 TYR A CA 1
ATOM 659 C C . TYR A 1 83 ? 10.773 -4.16 -13.844 1 90.88 83 TYR A C 1
ATOM 661 O O . TYR A 1 83 ? 11.18 -3.777 -12.742 1 90.88 83 TYR A O 1
ATOM 669 N N . ASP A 1 84 ? 11.336 -3.752 -14.914 1 93.19 84 ASP A N 1
ATOM 670 C CA . ASP A 1 84 ? 12.586 -2.998 -14.945 1 93.19 84 ASP A CA 1
ATOM 671 C C . ASP A 1 84 ? 12.352 -1.526 -14.617 1 93.19 84 ASP A C 1
ATOM 673 O O . ASP A 1 84 ? 13.289 -0.727 -14.602 1 93.19 84 ASP A O 1
ATOM 677 N N . GLU A 1 85 ? 11.055 -1.177 -14.281 1 95.69 85 GLU A N 1
ATOM 678 C CA . GLU A 1 85 ? 10.703 0.196 -13.938 1 95.69 85 GLU A CA 1
ATOM 679 C C . GLU A 1 85 ? 10.352 0.317 -12.453 1 95.69 85 GLU A C 1
ATOM 681 O O . GLU A 1 85 ? 10.195 1.425 -11.938 1 95.69 85 GLU A O 1
ATOM 686 N N . LEU A 1 86 ? 10.312 -0.824 -11.82 1 96.44 86 LEU A N 1
ATOM 687 C CA . LEU A 1 86 ? 9.797 -0.828 -10.453 1 96.44 86 LEU A CA 1
ATOM 688 C C . LEU A 1 86 ? 10.773 -0.138 -9.508 1 96.44 86 LEU A C 1
ATOM 690 O O . LEU A 1 86 ? 11.969 -0.454 -9.5 1 96.44 86 LEU A O 1
ATOM 694 N N . ARG A 1 87 ? 10.32 0.768 -8.742 1 97.75 87 ARG A N 1
ATOM 695 C CA . ARG A 1 87 ? 11.086 1.386 -7.668 1 97.75 87 ARG A CA 1
ATOM 696 C C . ARG A 1 87 ? 10.195 1.729 -6.48 1 97.75 87 ARG A C 1
ATOM 698 O O . ARG A 1 87 ? 8.969 1.732 -6.602 1 97.75 87 ARG A O 1
ATOM 705 N N . GLY A 1 88 ? 10.836 1.848 -5.352 1 98.62 88 GLY A N 1
ATOM 706 C CA . GLY A 1 88 ? 10.047 2.166 -4.172 1 98.62 88 GLY A CA 1
ATOM 707 C C . GLY A 1 88 ? 10.883 2.316 -2.916 1 98.62 88 GLY A C 1
ATOM 708 O O . GLY A 1 88 ? 12.086 2.049 -2.928 1 98.62 88 GLY A O 1
ATOM 709 N N . VAL A 1 89 ? 10.273 2.814 -1.911 1 98.88 89 VAL A N 1
ATOM 710 C CA . VAL A 1 89 ? 10.82 2.977 -0.568 1 98.88 89 VAL A CA 1
ATOM 711 C C . VAL A 1 89 ? 9.812 2.471 0.464 1 98.88 89 VAL A C 1
ATOM 713 O O . VAL A 1 89 ? 8.633 2.83 0.419 1 98.88 89 VAL A O 1
ATOM 716 N N . GLU A 1 90 ? 10.242 1.604 1.281 1 98.69 90 GLU A N 1
ATOM 717 C CA . GLU A 1 90 ? 9.484 1.173 2.451 1 98.69 90 GLU A CA 1
ATOM 718 C C . GLU A 1 90 ? 10.07 1.763 3.734 1 98.69 90 GLU A C 1
ATOM 720 O O . GLU A 1 90 ? 11.281 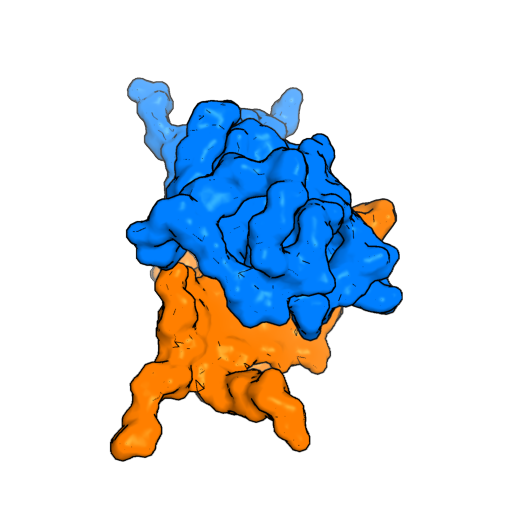1.743 3.936 1 98.69 90 GLU A O 1
ATOM 725 N N . LEU A 1 91 ? 9.227 2.309 4.578 1 98.81 91 LEU A N 1
ATOM 726 C CA . LEU A 1 91 ? 9.578 2.893 5.863 1 98.81 91 LEU A CA 1
ATOM 727 C C . LEU A 1 91 ? 8.758 2.271 6.988 1 98.81 91 LEU A C 1
ATOM 729 O O . LEU A 1 91 ? 7.562 2.02 6.824 1 98.81 91 LEU A O 1
ATOM 733 N N . SER A 1 92 ? 9.406 2.062 8.117 1 98.81 92 SER A N 1
ATOM 734 C CA . SER A 1 92 ? 8.648 1.571 9.258 1 98.81 92 SER A CA 1
ATOM 735 C C . SER A 1 92 ? 9.141 2.195 10.562 1 98.81 92 SER A C 1
ATOM 737 O O . SER A 1 92 ? 10.273 2.664 10.641 1 98.81 92 SER A O 1
ATOM 739 N N . GLY A 1 93 ? 8.273 2.256 11.477 1 98.75 93 GLY A N 1
ATOM 740 C CA . GLY A 1 93 ? 8.562 2.805 12.789 1 98.75 93 GLY A CA 1
ATOM 741 C C . GLY A 1 93 ? 7.316 3.078 13.609 1 98.75 93 GLY A C 1
ATOM 742 O O . GLY A 1 93 ? 6.41 2.242 13.672 1 98.75 93 GLY A O 1
ATOM 743 N N . THR A 1 94 ? 7.328 4.246 14.305 1 98.81 94 THR A N 1
ATOM 744 C CA . THR A 1 94 ? 6.223 4.656 15.164 1 98.81 94 THR A CA 1
ATOM 745 C C . THR A 1 94 ? 5.707 6.035 14.766 1 98.81 94 THR A C 1
ATOM 747 O O . THR A 1 94 ? 6.496 6.961 14.562 1 98.81 94 THR A O 1
ATOM 750 N N . ALA A 1 95 ? 4.422 6.102 14.633 1 98.88 95 ALA A N 1
ATOM 751 C CA . ALA A 1 95 ? 3.799 7.379 14.305 1 98.88 95 ALA A CA 1
ATOM 752 C C . ALA A 1 95 ? 3.727 8.289 15.531 1 98.88 95 ALA A C 1
ATOM 754 O O . ALA A 1 95 ? 3.422 7.828 16.625 1 98.88 95 ALA A O 1
ATOM 755 N N . GLU A 1 96 ? 4.043 9.5 15.312 1 98.75 96 GLU A N 1
ATOM 756 C CA . GLU A 1 96 ? 3.85 10.539 16.312 1 98.75 96 GLU A CA 1
ATOM 757 C C . GLU A 1 96 ? 2.77 11.531 15.891 1 98.75 96 GLU A C 1
ATOM 759 O O . GLU A 1 96 ? 2.754 11.984 14.742 1 98.75 96 GLU A O 1
ATOM 764 N N . PHE A 1 97 ? 1.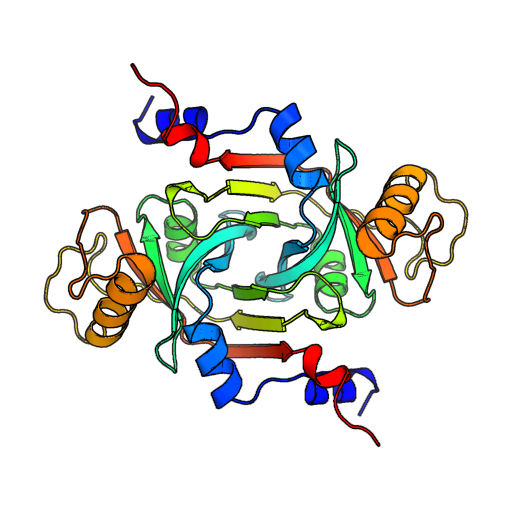866 11.828 16.797 1 98.62 97 PHE A N 1
ATOM 765 C CA . PHE A 1 97 ? 0.855 12.852 16.562 1 98.62 97 PHE A CA 1
ATOM 766 C C . PHE A 1 97 ? 1.401 14.234 16.891 1 98.62 97 PHE A C 1
ATOM 768 O O . PHE A 1 97 ? 1.808 14.5 18.016 1 98.62 97 PHE A O 1
ATOM 775 N N . VAL A 1 98 ? 1.42 15.125 15.891 1 98.5 98 VAL A N 1
ATOM 776 C CA . VAL A 1 98 ? 2.084 16.406 16.078 1 98.5 98 VAL A CA 1
ATOM 777 C C . VAL A 1 98 ? 1.071 17.547 15.914 1 98.5 98 VAL A C 1
ATOM 779 O O . VAL A 1 98 ? 0.374 17.625 14.898 1 98.5 98 VAL A O 1
ATOM 782 N N . GLY A 1 99 ? 1.028 18.391 16.906 1 97.94 99 GLY A N 1
ATOM 783 C CA . GLY A 1 99 ? 0.128 19.531 16.844 1 97.94 99 GLY A CA 1
ATOM 784 C C . GLY A 1 99 ? -1.299 19.188 17.234 1 97.94 99 GLY A C 1
ATOM 785 O O . GLY A 1 99 ? -1.558 18.109 17.766 1 97.94 99 GLY A O 1
ATOM 786 N N . GLU A 1 100 ? -2.229 20.172 16.906 1 97.62 100 GLU A N 1
ATOM 787 C CA . GLU A 1 100 ? -3.645 19.984 17.203 1 97.62 100 GLU A CA 1
ATOM 788 C C . GLU A 1 100 ? -4.266 18.922 16.312 1 97.62 100 GLU A C 1
ATOM 790 O O . GLU A 1 100 ? -3.803 18.688 15.195 1 97.62 100 GLU A O 1
ATOM 795 N N . ALA A 1 101 ? -5.262 18.312 16.828 1 98.06 101 ALA A N 1
ATOM 796 C CA . ALA A 1 101 ? -6.055 17.359 16.047 1 98.06 101 ALA A CA 1
ATOM 797 C C . ALA A 1 101 ? -7.547 17.531 16.312 1 98.06 101 ALA A C 1
ATOM 799 O O . ALA A 1 101 ? -8.047 17.141 17.359 1 98.06 101 ALA A O 1
ATOM 800 N N . PRO A 1 102 ? -8.172 18.172 15.414 1 98.25 102 PRO A N 1
ATOM 801 C CA . PRO A 1 102 ? -7.699 18.625 14.102 1 98.25 102 PRO A CA 1
ATOM 802 C C . PRO A 1 102 ? -6.777 19.844 14.188 1 98.25 102 PRO A C 1
ATOM 804 O O . PRO A 1 102 ? -6.793 20.562 15.195 1 98.25 102 PRO A O 1
ATOM 807 N N . ARG A 1 103 ? -6.023 19.953 13.07 1 98.19 103 ARG A N 1
ATOM 808 C CA . ARG A 1 103 ? -5.105 21.094 12.984 1 98.19 103 ARG A CA 1
ATOM 809 C C . ARG A 1 103 ? -5.863 22.406 12.859 1 98.19 103 ARG A C 1
ATOM 811 O O . ARG A 1 103 ? -6.738 22.547 11.992 1 98.19 103 ARG A O 1
ATOM 818 N N . THR A 1 104 ? -5.535 23.406 13.648 1 96.75 104 THR A N 1
ATOM 819 C CA . THR A 1 104 ? -6.25 24.672 13.641 1 96.75 104 THR A CA 1
ATOM 820 C C . THR A 1 104 ? -5.34 25.797 13.18 1 96.75 104 THR A C 1
ATOM 822 O O . THR A 1 104 ? -5.809 26.906 12.875 1 96.75 104 THR A O 1
ATOM 825 N N . GLY A 1 105 ? -4.066 25.562 13.125 1 94.81 105 GLY A N 1
ATOM 826 C CA . GLY A 1 105 ? -3.146 26.578 12.633 1 94.81 105 GLY A CA 1
ATOM 827 C C . GLY A 1 105 ? -2.398 27.297 13.742 1 94.81 105 GLY A C 1
ATOM 828 O O . GLY A 1 105 ? -1.676 28.266 13.484 1 94.81 105 GLY A O 1
ATOM 829 N N . GLU A 1 106 ? -2.525 26.906 14.984 1 95.56 106 GLU A N 1
ATOM 830 C CA . GLU A 1 106 ? -1.726 27.469 16.062 1 95.56 106 GLU A CA 1
ATOM 831 C C . GLU A 1 106 ? -0.242 27.156 15.875 1 95.56 106 GLU A C 1
ATOM 833 O O . GLU A 1 106 ? 0.118 26.125 15.305 1 95.56 106 GLU A O 1
ATOM 838 N N . PRO A 1 107 ? 0.583 28.125 16.328 1 94.88 107 PRO A N 1
ATOM 839 C CA . PRO A 1 107 ? 2.018 27.859 16.203 1 94.88 107 PRO A CA 1
ATOM 840 C C . PRO A 1 107 ? 2.424 26.516 16.797 1 94.88 107 PRO A C 1
ATOM 842 O O . PRO A 1 107 ? 1.996 26.172 17.891 1 94.88 107 PRO A O 1
ATOM 845 N N . CYS A 1 108 ? 3.09 25.719 16.094 1 95.81 108 CYS A N 1
ATOM 846 C CA . CYS A 1 108 ? 3.582 24.422 16.516 1 95.81 108 CYS A CA 1
ATOM 847 C C . CYS A 1 108 ? 4.988 24.156 15.977 1 95.81 108 CYS A C 1
ATOM 849 O O . CYS A 1 108 ? 5.172 23.984 14.766 1 95.81 108 CYS A O 1
ATOM 851 N N . PRO A 1 109 ? 5.934 24.172 16.953 1 93.44 109 PRO A N 1
ATOM 852 C CA . PRO A 1 109 ? 7.297 23.891 16.5 1 93.44 109 PRO A CA 1
ATOM 853 C C . PRO A 1 109 ? 7.398 22.578 15.711 1 93.44 109 PRO A C 1
ATOM 855 O O . PRO A 1 109 ? 6.777 21.578 16.094 1 93.44 109 PRO A O 1
ATOM 858 N N . GLY A 1 110 ? 8.102 22.656 14.555 1 94 110 GLY A N 1
ATOM 859 C CA . GLY A 1 110 ? 8.352 21.438 13.797 1 94 110 GLY A CA 1
ATOM 860 C C . GLY A 1 110 ? 7.426 21.281 12.602 1 94 110 GLY A C 1
ATOM 861 O O . GLY A 1 110 ? 7.66 20.453 11.727 1 94 110 GLY A O 1
ATOM 862 N N . LEU A 1 111 ? 6.355 22.141 12.523 1 97.62 111 LEU A N 1
ATOM 863 C CA . LEU A 1 111 ? 5.395 21.953 11.445 1 97.62 111 LEU A CA 1
ATOM 864 C C . LEU A 1 111 ? 5.672 22.922 10.297 1 97.62 111 LEU A C 1
ATOM 866 O O . LEU A 1 111 ? 4.973 22.891 9.281 1 97.62 111 LEU A O 1
ATOM 870 N N . ASP A 1 112 ? 6.746 23.734 10.445 1 96.19 112 ASP A N 1
ATOM 871 C CA . ASP A 1 112 ? 7.074 24.719 9.422 1 96.19 112 ASP A CA 1
ATOM 872 C C . ASP A 1 112 ? 7.348 24.047 8.078 1 96.19 112 ASP A C 1
ATOM 874 O O . ASP A 1 112 ? 6.801 24.453 7.051 1 96.19 112 ASP A O 1
ATOM 878 N N . VAL A 1 113 ? 8.125 22.984 8.102 1 97.44 113 VAL A N 1
ATOM 879 C CA . VAL A 1 113 ? 8.578 22.344 6.867 1 97.44 113 VAL A CA 1
ATOM 880 C C . VAL A 1 113 ? 7.418 21.578 6.23 1 97.44 113 VAL A C 1
ATOM 882 O O . VAL A 1 113 ? 7.059 21.844 5.078 1 97.44 113 VAL A O 1
ATOM 885 N N . PRO A 1 114 ? 6.707 20.688 6.953 1 98.31 114 PRO A N 1
ATOM 886 C CA . PRO A 1 114 ? 5.625 19.969 6.281 1 98.31 114 PRO A CA 1
ATOM 887 C C . PRO A 1 114 ? 4.484 20.875 5.84 1 98.31 114 PRO A C 1
ATOM 889 O O . PRO A 1 114 ? 3.838 20.609 4.82 1 98.31 114 PRO A O 1
ATOM 892 N N . GLU A 1 115 ? 4.234 21.953 6.516 1 98.12 115 GLU A N 1
ATOM 893 C CA . GLU A 1 115 ? 3.117 22.828 6.164 1 98.12 115 GLU A CA 1
ATOM 894 C C . GLU A 1 115 ? 3.498 23.781 5.043 1 98.12 115 GLU A C 1
ATOM 896 O O . GLU A 1 115 ? 2.633 24.438 4.461 1 98.12 115 GLU A O 1
ATOM 901 N N . ARG A 1 116 ? 4.77 23.906 4.793 1 97.88 116 ARG A N 1
ATOM 902 C CA . ARG A 1 116 ? 5.199 24.562 3.564 1 97.88 116 ARG A CA 1
ATOM 903 C C . ARG A 1 116 ? 5.164 23.609 2.383 1 97.88 116 ARG A C 1
ATOM 905 O O . ARG A 1 116 ? 4.668 23.953 1.309 1 97.88 116 ARG A O 1
ATOM 912 N N . LEU A 1 117 ? 5.609 22.406 2.545 1 98.31 117 LEU A N 1
ATOM 913 C CA . LEU A 1 117 ? 5.773 21.438 1.46 1 98.31 117 LEU A CA 1
ATOM 914 C C . LEU A 1 117 ? 4.422 20.906 0.991 1 98.31 117 LEU A C 1
ATOM 916 O O . LEU A 1 117 ? 4.188 20.766 -0.212 1 98.31 117 LEU A O 1
ATOM 920 N N . PHE A 1 118 ? 3.496 20.672 1.887 1 98.38 118 PHE A N 1
ATOM 921 C CA . PHE A 1 118 ? 2.275 19.938 1.576 1 98.38 118 PHE A CA 1
ATOM 922 C C . PHE A 1 118 ? 1.371 20.75 0.66 1 98.38 118 PHE A C 1
ATOM 924 O O . PHE A 1 118 ? 1.023 20.312 -0.436 1 98.38 118 PHE A O 1
ATOM 931 N N . PRO A 1 119 ? 0.997 22.016 1.05 1 98 119 PRO A N 1
ATOM 932 C CA . PRO A 1 119 ? 0.109 22.766 0.156 1 98 119 PRO A CA 1
ATOM 933 C C . PRO A 1 119 ? 0.759 23.094 -1.188 1 98 119 PRO A C 1
ATOM 935 O O . PRO A 1 119 ? 0.068 23.188 -2.205 1 98 119 PRO A O 1
ATOM 938 N N . ALA A 1 120 ? 2.07 23.281 -1.237 1 97.94 120 ALA A N 1
ATOM 939 C CA . ALA A 1 120 ? 2.77 23.5 -2.498 1 97.94 120 ALA A CA 1
ATOM 940 C C . ALA A 1 120 ? 2.68 22.281 -3.404 1 97.94 120 ALA A C 1
ATOM 942 O O . ALA A 1 120 ? 2.367 22.391 -4.59 1 97.94 120 ALA A O 1
ATOM 943 N N . LYS A 1 121 ? 2.836 21.109 -2.838 1 97.5 121 LYS A N 1
ATOM 944 C CA . LYS A 1 121 ? 2.887 19.859 -3.576 1 97.5 121 LYS A CA 1
ATOM 945 C C . LYS A 1 121 ? 1.511 19.484 -4.121 1 97.5 121 LYS A C 1
ATOM 947 O O . LYS A 1 121 ? 1.396 18.984 -5.238 1 97.5 121 LYS A O 1
ATOM 952 N N . TYR A 1 122 ? 0.472 19.734 -3.389 1 96.94 122 TYR A N 1
ATOM 953 C CA . TYR A 1 122 ? -0.813 19.141 -3.744 1 96.94 122 TYR A CA 1
ATOM 954 C C . TYR A 1 122 ? -1.77 20.188 -4.285 1 96.94 122 TYR A C 1
ATOM 956 O O . TYR A 1 122 ? -2.676 19.875 -5.062 1 96.94 122 TYR A O 1
ATOM 964 N N . PHE A 1 123 ? -1.525 21.484 -3.932 1 95.44 123 PHE A N 1
ATOM 965 C CA . PHE A 1 123 ? -2.545 22.469 -4.266 1 95.44 123 PHE A CA 1
ATOM 966 C C . PHE A 1 123 ? -1.918 23.688 -4.93 1 95.44 123 PHE A C 1
ATOM 968 O O . PHE A 1 123 ? -2.625 24.609 -5.332 1 95.44 123 PHE A O 1
ATOM 975 N N . GLY A 1 124 ? -0.61 23.75 -5.027 1 96.44 124 GLY A N 1
ATOM 976 C CA . GLY A 1 124 ? 0.04 24.938 -5.555 1 96.44 124 GLY A CA 1
ATOM 977 C C . GLY A 1 124 ? -0.14 26.156 -4.672 1 96.44 124 GLY A C 1
ATOM 978 O O . GLY A 1 124 ? -0.232 27.281 -5.168 1 96.44 124 GLY A O 1
ATOM 979 N N . MET A 1 125 ? -0.311 25.922 -3.402 1 97 125 MET A N 1
ATOM 980 C CA . MET A 1 125 ? -0.525 26.984 -2.428 1 97 125 MET A CA 1
ATOM 981 C C . MET A 1 125 ? 0.711 27.172 -1.557 1 97 125 MET A C 1
ATOM 983 O O . MET A 1 125 ? 1.533 26.266 -1.423 1 97 125 MET A O 1
ATOM 987 N N . THR A 1 126 ? 0.797 28.328 -0.906 1 95.56 126 THR A N 1
ATOM 988 C CA . THR A 1 126 ? 1.941 28.641 -0.054 1 95.56 126 THR A CA 1
ATOM 989 C C . THR A 1 126 ? 1.593 28.422 1.416 1 95.56 126 THR A C 1
ATOM 991 O O . THR A 1 126 ? 2.484 28.25 2.252 1 95.56 126 THR A O 1
ATOM 994 N N . GLU A 1 127 ? 0.29 28.469 1.692 1 94.88 127 GLU A N 1
ATOM 995 C CA . GLU A 1 127 ? -0.155 28.312 3.074 1 94.88 127 GLU A CA 1
ATOM 996 C C . GLU A 1 127 ? -1.018 27.062 3.248 1 94.88 127 GLU A C 1
ATOM 998 O O . GLU A 1 127 ? -1.835 26.75 2.383 1 94.88 127 GLU A O 1
ATOM 1003 N N . MET A 1 128 ? -0.84 26.453 4.383 1 95.5 128 MET A N 1
ATOM 1004 C CA . MET A 1 128 ? -1.613 25.266 4.711 1 95.5 128 MET A CA 1
ATOM 1005 C C . MET A 1 128 ? -3.061 25.625 5.027 1 95.5 128 MET A C 1
ATOM 1007 O O . MET A 1 128 ? -3.324 26.438 5.914 1 95.5 128 MET A O 1
ATOM 1011 N N . PRO A 1 129 ? -3.928 25 4.273 1 92.75 129 PRO A N 1
ATOM 1012 C CA . PRO A 1 129 ? -5.328 25.188 4.66 1 92.75 129 PRO A CA 1
ATOM 1013 C C . PRO A 1 129 ? -5.715 24.344 5.879 1 92.75 129 PRO A C 1
ATOM 1015 O O . PRO A 1 129 ? -5.277 23.203 6.012 1 92.75 129 PRO A O 1
ATOM 1018 N N . HIS A 1 130 ? -6.375 24.922 6.805 1 95.75 130 HIS A N 1
ATOM 1019 C CA . HIS A 1 130 ? -6.91 24.203 7.953 1 95.75 130 HIS A CA 1
ATOM 1020 C C . HIS A 1 130 ? -8.414 24 7.82 1 95.75 130 HIS A C 1
ATOM 1022 O O . HIS A 1 130 ? -9.195 24.938 8.023 1 95.75 130 HIS A O 1
ATOM 1028 N N . ASP A 1 131 ? -8.828 22.75 7.598 1 94.38 131 ASP A N 1
ATOM 1029 C CA . ASP A 1 131 ? -10.219 22.469 7.246 1 94.38 131 ASP A CA 1
ATOM 1030 C C . ASP A 1 131 ? -10.984 21.906 8.438 1 94.38 131 ASP A C 1
ATOM 1032 O O . ASP A 1 131 ? -12.148 21.531 8.312 1 94.38 131 ASP A O 1
ATOM 1036 N N . GLY A 1 132 ? -10.32 21.828 9.516 1 96 132 GLY A N 1
ATOM 1037 C CA . GLY A 1 132 ? -10.953 21.344 10.734 1 96 132 GLY A CA 1
ATOM 1038 C C . GLY A 1 132 ? -11.164 19.844 10.727 1 96 132 GLY A C 1
ATOM 1039 O O . GLY A 1 132 ? -11.938 19.312 11.531 1 96 132 GLY A O 1
ATOM 1040 N N . ARG A 1 133 ? -10.516 19.125 9.875 1 97.44 133 ARG A N 1
ATOM 1041 C CA . ARG A 1 133 ? -10.75 17.688 9.773 1 97.44 133 ARG A CA 1
ATOM 1042 C C . ARG A 1 133 ? -9.438 16.906 9.828 1 97.44 133 ARG A C 1
ATOM 1044 O O . ARG A 1 133 ? -9.414 15.75 10.242 1 97.44 133 ARG A O 1
ATOM 1051 N N . HIS A 1 134 ? -8.352 17.609 9.406 1 98.12 134 HIS A N 1
ATOM 1052 C CA . HIS A 1 134 ? -7.09 16.891 9.258 1 98.12 134 HIS A CA 1
ATOM 1053 C C . HIS A 1 134 ? -6.102 17.297 10.344 1 98.12 134 HIS A C 1
ATOM 1055 O O . HIS A 1 134 ? -6.25 18.344 10.977 1 98.12 134 HIS A O 1
ATOM 1061 N N . ALA A 1 135 ? -5.16 16.391 10.57 1 98.5 135 ALA A N 1
ATOM 1062 C CA . ALA A 1 135 ? -4.031 16.656 11.453 1 98.5 135 ALA A CA 1
ATOM 1063 C C . ALA A 1 135 ? -2.797 15.875 11.008 1 98.5 135 ALA A C 1
ATOM 1065 O O . ALA A 1 135 ? -2.865 15.07 10.078 1 98.5 135 ALA A O 1
ATOM 1066 N N . TRP A 1 136 ? -1.628 16.172 11.703 1 98.75 136 TRP A N 1
ATOM 1067 C CA . TRP A 1 136 ? -0.339 15.672 11.227 1 98.75 136 TRP A CA 1
ATOM 1068 C C . TRP A 1 136 ? 0.096 14.438 12.008 1 98.75 136 TRP A C 1
ATOM 1070 O O . TRP A 1 136 ? 0.03 14.422 13.242 1 98.75 136 TRP A O 1
ATOM 1080 N N . LEU A 1 137 ? 0.503 13.461 11.297 1 98.88 137 LEU A N 1
ATOM 1081 C CA . LEU A 1 137 ? 1.291 12.328 11.781 1 98.88 137 LEU A CA 1
ATOM 1082 C C . LEU A 1 137 ? 2.717 12.391 11.25 1 98.88 137 LEU A C 1
ATOM 1084 O O . LEU A 1 137 ? 2.932 12.703 10.078 1 98.88 137 LEU A O 1
ATOM 1088 N N . ARG A 1 138 ? 3.639 12.078 12.109 1 98.88 138 ARG A N 1
ATOM 1089 C CA . ARG A 1 138 ? 5.039 12.016 11.703 1 98.88 138 ARG A CA 1
ATOM 1090 C C . ARG A 1 138 ? 5.605 10.617 11.891 1 98.88 138 ARG A C 1
ATOM 1092 O O . ARG A 1 138 ? 5.426 10.008 12.945 1 98.88 138 ARG A O 1
ATOM 1099 N N . LEU A 1 139 ? 6.211 10.117 10.914 1 98.94 139 LEU A N 1
ATOM 1100 C CA . LEU A 1 139 ? 7.023 8.906 10.992 1 98.94 139 LEU A CA 1
ATOM 1101 C C . LEU A 1 139 ? 8.5 9.219 10.766 1 98.94 139 LEU A C 1
ATOM 1103 O O . LEU A 1 139 ? 8.914 9.469 9.633 1 98.94 139 LEU A O 1
ATOM 1107 N N . THR A 1 140 ? 9.242 9.289 11.789 1 98.75 140 THR A N 1
ATOM 1108 C CA . THR A 1 140 ? 10.688 9.156 11.68 1 98.75 140 THR A CA 1
ATOM 1109 C C . THR A 1 140 ? 11.094 7.688 11.664 1 98.75 140 THR A C 1
ATOM 1111 O O . THR A 1 140 ? 11.023 7.008 12.688 1 98.75 140 THR A O 1
ATOM 1114 N N . PRO A 1 141 ? 11.562 7.199 10.531 1 98.75 141 PRO A N 1
ATOM 1115 C CA . PRO A 1 141 ? 11.641 5.746 10.367 1 98.75 141 PRO A CA 1
ATOM 1116 C C . PRO A 1 141 ? 12.75 5.117 11.203 1 98.75 141 PRO A C 1
ATOM 1118 O O . PRO A 1 141 ? 13.859 5.66 11.281 1 98.75 141 PRO A O 1
ATOM 1121 N N . ASP A 1 142 ? 12.422 3.988 11.797 1 98.56 142 ASP A N 1
ATOM 1122 C CA . ASP A 1 142 ? 13.438 3.107 12.375 1 98.56 142 ASP A CA 1
ATOM 1123 C C . ASP A 1 142 ? 14.18 2.338 11.281 1 98.56 142 ASP A C 1
ATOM 1125 O O . ASP A 1 142 ? 15.367 2.047 11.422 1 98.56 142 ASP A O 1
ATOM 1129 N N . THR A 1 143 ? 13.477 1.968 10.211 1 97.94 143 THR A N 1
ATOM 1130 C CA . THR A 1 143 ? 14.047 1.228 9.086 1 97.94 143 THR A CA 1
ATOM 1131 C C . THR A 1 143 ? 13.594 1.831 7.762 1 97.94 143 THR A C 1
ATOM 1133 O O . THR A 1 143 ? 12.453 2.279 7.633 1 97.94 143 THR A O 1
ATOM 1136 N N . ILE A 1 144 ? 14.516 1.887 6.832 1 98.12 144 ILE A N 1
ATOM 1137 C CA . ILE A 1 144 ? 14.242 2.273 5.453 1 98.12 144 ILE A CA 1
ATOM 1138 C C . ILE A 1 144 ? 14.82 1.229 4.5 1 98.12 144 ILE A C 1
ATOM 1140 O O . ILE A 1 144 ? 15.977 0.836 4.629 1 98.12 144 ILE A O 1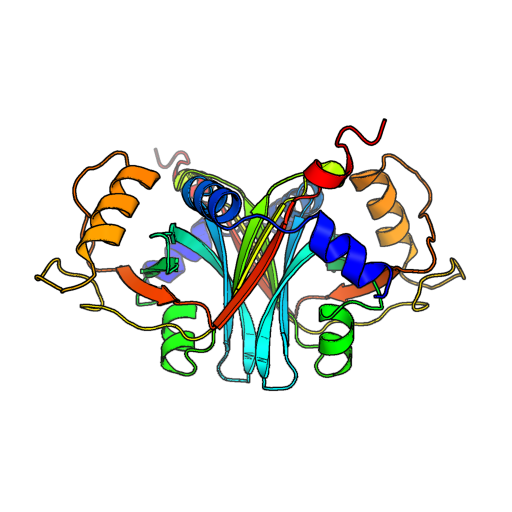
ATOM 1144 N N . THR A 1 145 ? 14.023 0.722 3.648 1 97.38 145 THR A N 1
ATOM 1145 C CA . THR A 1 145 ? 14.445 -0.128 2.539 1 97.38 145 THR A CA 1
ATOM 1146 C C . THR A 1 145 ? 14.008 0.468 1.204 1 97.38 145 THR A C 1
ATOM 1148 O O . THR A 1 145 ? 12.883 0.959 1.075 1 97.38 145 THR A O 1
ATOM 1151 N N . SER A 1 146 ? 14.922 0.468 0.243 1 98.38 146 SER A N 1
ATOM 1152 C CA . SER A 1 146 ? 14.57 1.016 -1.063 1 98.38 146 SER A CA 1
ATOM 1153 C C . SER A 1 146 ? 15.016 0.086 -2.189 1 98.38 146 SER A C 1
ATOM 1155 O O . SER A 1 146 ? 15.859 -0.791 -1.981 1 98.38 146 SER A O 1
ATOM 1157 N N . TRP A 1 147 ? 14.391 0.237 -3.33 1 97.56 147 TRP A N 1
ATOM 1158 C CA . TRP A 1 147 ? 14.773 -0.496 -4.531 1 97.56 147 TRP A CA 1
ATOM 1159 C C . TRP A 1 147 ? 14.531 0.345 -5.781 1 97.56 147 TRP A C 1
ATOM 1161 O O . TRP A 1 147 ? 13.57 1.109 -5.848 1 97.56 147 TRP A O 1
ATOM 1171 N N . ASP A 1 148 ? 15.383 0.286 -6.664 1 97.75 148 ASP A N 1
ATOM 1172 C CA . ASP A 1 148 ? 15.289 0.881 -7.992 1 97.75 148 ASP A CA 1
ATOM 1173 C C . ASP A 1 148 ? 15.766 -0.094 -9.07 1 97.75 148 ASP A C 1
ATOM 1175 O O . ASP A 1 148 ? 16.953 -0.129 -9.398 1 97.75 148 ASP A O 1
ATOM 1179 N N . PHE A 1 149 ? 14.805 -0.803 -9.703 1 95.88 149 PHE A N 1
ATOM 1180 C CA . PHE A 1 149 ? 15.141 -1.857 -10.656 1 95.88 149 PHE A CA 1
ATOM 1181 C C . PHE A 1 149 ? 15.68 -1.268 -11.953 1 95.88 149 PHE A C 1
ATOM 1183 O O . PHE A 1 149 ? 16.234 -1.987 -12.781 1 95.88 149 PHE A O 1
ATOM 1190 N N . ARG A 1 150 ? 15.539 0.01 -12.133 1 95 150 ARG A N 1
ATOM 1191 C CA . ARG A 1 150 ? 16.141 0.658 -13.289 1 95 150 ARG A CA 1
ATOM 1192 C C . ARG A 1 150 ? 17.656 0.544 -13.258 1 95 150 ARG A C 1
ATOM 1194 O O . ARG A 1 150 ? 18.328 0.703 -14.281 1 95 150 ARG A O 1
ATOM 1201 N N . LYS A 1 151 ? 18.125 0.323 -12.078 1 94.19 151 LYS A N 1
ATOM 1202 C CA . LYS A 1 151 ? 19.578 0.238 -11.883 1 94.19 151 LYS A CA 1
ATOM 1203 C C . LYS A 1 151 ? 20.125 -1.093 -12.398 1 94.19 151 LYS A C 1
ATOM 1205 O O . LYS A 1 151 ? 21.328 -1.257 -12.547 1 94.19 151 LYS A O 1
ATOM 1210 N N . LEU A 1 152 ? 19.219 -2.039 -12.594 1 86.94 152 LEU A N 1
ATOM 1211 C CA . LEU A 1 152 ? 19.672 -3.326 -13.117 1 86.94 152 LEU A CA 1
ATOM 1212 C C . LEU A 1 152 ? 20.031 -3.219 -14.602 1 86.94 152 LEU A C 1
ATOM 1214 O O . LEU A 1 152 ? 20.812 -4.016 -15.117 1 86.94 152 LEU A O 1
ATOM 1218 N N . ALA A 1 153 ? 19.328 -2.379 -15.5 1 72.62 153 ALA A N 1
ATOM 1219 C CA . ALA A 1 153 ? 19.609 -2.166 -16.922 1 72.62 153 ALA A CA 1
ATOM 1220 C C . ALA A 1 153 ? 20.922 -1.411 -17.125 1 72.62 153 ALA A C 1
ATOM 1222 O O . ALA A 1 153 ? 21.406 -1.3 -18.25 1 72.62 153 ALA A O 1
ATOM 1223 N N . GLY A 1 154 ? 21.594 -0.813 -16.219 1 56.56 154 GLY A N 1
ATOM 1224 C CA . GLY A 1 154 ? 22.734 0.053 -16.438 1 56.56 154 GLY A CA 1
ATOM 1225 C C . GLY A 1 154 ? 23.875 -0.644 -17.156 1 56.56 154 GLY A C 1
ATOM 1226 O O . GLY A 1 154 ? 23.875 -1.867 -17.297 1 56.56 154 GLY A O 1
ATOM 1227 N N . PRO A 1 155 ? 24.906 0.222 -17.719 1 49.22 155 PRO A N 1
ATOM 1228 C CA . PRO A 1 155 ? 26.047 -0.121 -18.578 1 49.22 155 PRO A CA 1
ATOM 1229 C C . PRO A 1 155 ? 26.906 -1.252 -18 1 49.22 155 PRO A C 1
ATOM 1231 O O . PRO A 1 155 ? 27.484 -1.108 -16.922 1 49.22 155 PRO A O 1
ATOM 1234 N N . GLY A 1 156 ? 26.406 -2.422 -17.781 1 37.16 156 GLY A N 1
ATOM 1235 C CA . GLY A 1 156 ? 27.469 -3.396 -17.578 1 37.16 156 GLY A CA 1
ATOM 1236 C C . GLY A 1 156 ? 28.688 -3.164 -18.453 1 37.16 156 GLY A C 1
ATOM 1237 O O . GLY A 1 156 ? 29.812 -3.213 -17.984 1 37.16 156 GLY A O 1
ATOM 1238 N N . ARG A 1 157 ? 28.641 -3.336 -19.938 1 29.72 157 ARG A N 1
ATOM 1239 C CA . ARG A 1 157 ? 29.859 -3.195 -20.734 1 29.72 157 ARG A CA 1
ATOM 1240 C C . ARG A 1 157 ? 30.297 -1.737 -20.828 1 29.72 157 ARG A C 1
ATOM 1242 O O . ARG A 1 157 ? 29.453 -0.833 -20.828 1 29.72 157 ARG A O 1
ATOM 1249 N N . MET B 1 1 ? -28.016 8.555 8.875 1 56.69 1 MET B N 1
ATOM 1250 C CA . MET B 1 1 ? -26.812 8.289 8.094 1 56.69 1 MET B CA 1
ATOM 1251 C C . MET B 1 1 ? -25.891 9.5 8.094 1 56.69 1 MET B C 1
ATOM 1253 O O . MET B 1 1 ? -26.281 10.594 7.684 1 56.69 1 MET B O 1
ATOM 1257 N N . THR B 1 2 ? -24.781 9.375 8.75 1 61.59 2 THR B N 1
ATOM 1258 C CA . THR B 1 2 ? -23.859 10.5 8.859 1 61.59 2 THR B CA 1
ATOM 1259 C C . THR B 1 2 ? -23.359 10.93 7.48 1 61.59 2 THR B C 1
ATOM 1261 O O . THR B 1 2 ? -23.516 10.195 6.504 1 61.59 2 THR B O 1
ATOM 1264 N N . ASP B 1 3 ? -23 12.164 7.309 1 61.62 3 ASP B N 1
ATOM 1265 C CA . ASP B 1 3 ? -22.453 12.68 6.059 1 61.62 3 ASP B CA 1
ATOM 1266 C C . ASP B 1 3 ? -21.344 11.789 5.535 1 61.62 3 ASP B C 1
ATOM 1268 O O . ASP B 1 3 ? -21.234 11.555 4.328 1 61.62 3 ASP B O 1
ATOM 1272 N N . THR B 1 4 ? -20.688 11.258 6.398 1 66.69 4 THR B N 1
ATOM 1273 C CA . THR B 1 4 ? -19.562 10.383 6.039 1 66.69 4 THR B CA 1
ATOM 1274 C C . THR B 1 4 ? -20.078 9.094 5.41 1 66.69 4 THR B C 1
ATOM 1276 O O . THR B 1 4 ? -19.484 8.594 4.445 1 66.69 4 THR B O 1
ATOM 1279 N N . GLN B 1 5 ? -21.109 8.547 5.992 1 66.25 5 GLN B N 1
ATOM 1280 C CA . GLN B 1 5 ? -21.672 7.309 5.465 1 66.25 5 GLN B CA 1
ATOM 1281 C C . GLN B 1 5 ? -22.297 7.527 4.086 1 66.25 5 GLN B C 1
ATOM 1283 O O . GLN B 1 5 ? -22.156 6.68 3.199 1 66.25 5 GLN B O 1
ATOM 1288 N N . ARG B 1 6 ? -22.828 8.711 3.969 1 68.19 6 ARG B N 1
ATOM 1289 C CA . ARG B 1 6 ? -23.453 9.023 2.684 1 68.19 6 ARG B CA 1
ATOM 1290 C C . ARG B 1 6 ? -22.391 9.156 1.588 1 68.19 6 ARG B C 1
ATOM 1292 O O . ARG B 1 6 ? -22.578 8.656 0.478 1 68.19 6 ARG B O 1
ATOM 1299 N N . ARG B 1 7 ? -21.297 9.781 1.867 1 71.25 7 ARG B N 1
ATOM 1300 C CA . ARG B 1 7 ? -20.219 9.945 0.896 1 71.25 7 ARG B CA 1
ATOM 1301 C C . ARG B 1 7 ? -19.594 8.609 0.54 1 71.25 7 ARG B C 1
ATOM 1303 O O . ARG B 1 7 ? -19.281 8.352 -0.625 1 71.25 7 ARG B O 1
ATOM 1310 N N . GLY B 1 8 ? -19.484 7.828 1.535 1 76 8 GLY B N 1
ATOM 1311 C CA . GLY B 1 8 ? -18.953 6.5 1.303 1 76 8 GLY B CA 1
ATOM 1312 C C . GLY B 1 8 ? -19.75 5.695 0.301 1 76 8 GLY B C 1
ATOM 1313 O O . GLY B 1 8 ? -19.188 5.086 -0.612 1 76 8 GLY B O 1
ATOM 1314 N N . ARG B 1 9 ? -21.047 5.777 0.426 1 81.6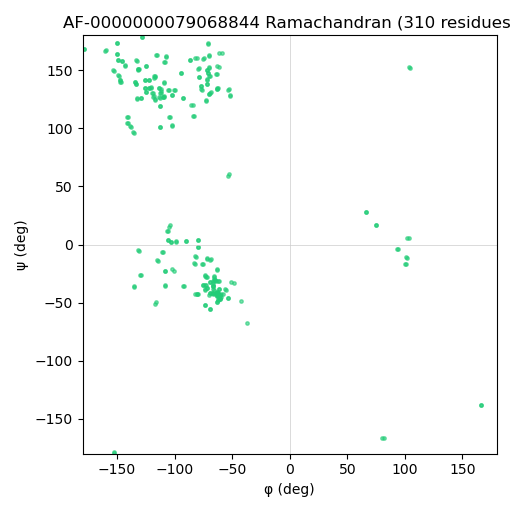9 9 ARG B N 1
ATOM 1315 C CA . ARG B 1 9 ? -21.922 5.027 -0.476 1 81.69 9 ARG B CA 1
ATOM 1316 C C . ARG B 1 9 ? -21.859 5.598 -1.89 1 81.69 9 ARG B C 1
ATOM 1318 O O . ARG B 1 9 ? -21.969 4.855 -2.867 1 81.69 9 ARG B O 1
ATOM 1325 N N . ARG B 1 10 ? -21.656 6.918 -1.911 1 88 10 ARG B N 1
ATOM 1326 C CA . ARG B 1 10 ? -21.672 7.594 -3.205 1 88 10 ARG B CA 1
ATOM 1327 C C . ARG B 1 10 ? -20.422 7.258 -4.02 1 88 10 ARG B C 1
ATOM 1329 O O . ARG B 1 10 ? -20.484 7.188 -5.25 1 88 10 ARG B O 1
ATOM 1336 N N . ILE B 1 11 ? -19.391 6.977 -3.369 1 95.12 11 ILE B N 1
ATOM 1337 C CA . ILE B 1 11 ? -18.141 6.812 -4.121 1 95.12 11 ILE B CA 1
ATOM 1338 C C . ILE B 1 11 ? -17.781 5.332 -4.211 1 95.12 11 ILE B C 1
ATOM 1340 O O . ILE B 1 11 ? -16.781 4.965 -4.824 1 95.12 11 ILE B O 1
ATOM 1344 N N . MET B 1 12 ? -18.656 4.504 -3.691 1 96.94 12 MET B N 1
ATOM 1345 C CA . MET B 1 12 ? -18.391 3.066 -3.707 1 96.94 12 MET B CA 1
ATOM 1346 C C . MET B 1 12 ? -18.531 2.506 -5.117 1 96.94 12 MET B C 1
ATOM 1348 O O . MET B 1 12 ? -19.453 2.857 -5.844 1 96.94 12 MET B O 1
ATOM 1352 N N . MET B 1 13 ? -17.688 1.586 -5.473 1 98 13 MET B N 1
ATOM 1353 C CA . MET B 1 13 ? -17.781 0.909 -6.766 1 98 13 MET B CA 1
ATOM 1354 C C . MET B 1 13 ? -18.859 -0.166 -6.738 1 98 13 MET B C 1
ATOM 1356 O O . MET B 1 13 ? -19.016 -0.865 -5.734 1 98 13 MET B O 1
ATOM 1360 N N . THR B 1 14 ? -19.547 -0.315 -7.902 1 97.31 14 THR B N 1
ATOM 1361 C CA . THR B 1 14 ? -20.344 -1.523 -8.078 1 97.31 14 THR B CA 1
ATOM 1362 C C . THR B 1 14 ? -19.453 -2.746 -8.242 1 97.31 14 THR B C 1
ATOM 1364 O O . THR B 1 14 ? -18.25 -2.615 -8.531 1 97.31 14 THR B O 1
ATOM 1367 N N . PRO B 1 15 ? -20 -3.939 -8.055 1 97.38 15 PRO B N 1
ATOM 1368 C CA . PRO B 1 15 ? -19.188 -5.141 -8.266 1 97.38 15 PRO B CA 1
ATOM 1369 C C . PRO B 1 15 ? -18.562 -5.195 -9.656 1 97.38 15 PRO B C 1
ATOM 1371 O O . PRO B 1 15 ? -17.422 -5.605 -9.805 1 97.38 15 PRO B O 1
ATOM 1374 N N . GLU B 1 16 ? -19.312 -4.766 -10.656 1 98.06 16 GLU B N 1
ATOM 1375 C CA . GLU B 1 16 ? -18.797 -4.77 -12.023 1 98.06 16 GLU B CA 1
ATOM 1376 C C . GLU B 1 16 ? -17.656 -3.77 -12.18 1 98.06 16 GLU B C 1
ATOM 1378 O O . GLU B 1 16 ? -16.656 -4.059 -12.852 1 98.06 16 GLU B O 1
ATOM 1383 N N . GLU B 1 17 ? -17.828 -2.592 -11.586 1 98.25 17 GLU B N 1
ATOM 1384 C CA . GLU B 1 17 ? -16.781 -1.574 -11.625 1 98.25 17 GLU B CA 1
ATOM 1385 C C . GLU B 1 17 ? -15.516 -2.049 -10.914 1 98.25 17 GLU B C 1
ATOM 1387 O O . GLU B 1 17 ? -14.406 -1.855 -11.406 1 98.25 17 GLU B O 1
ATOM 1392 N N . ARG B 1 18 ? -15.688 -2.646 -9.773 1 98.56 18 ARG B N 1
ATOM 1393 C CA . ARG B 1 18 ? -14.586 -3.176 -8.969 1 98.56 18 ARG B CA 1
ATOM 1394 C C . ARG B 1 18 ? -13.812 -4.246 -9.742 1 98.56 18 ARG B C 1
ATOM 1396 O O . ARG B 1 18 ? -12.586 -4.219 -9.789 1 98.56 18 ARG B O 1
ATOM 1403 N N . ASP B 1 19 ? -14.586 -5.156 -10.344 1 98.62 19 ASP B N 1
ATOM 1404 C CA . ASP B 1 19 ? -13.953 -6.238 -11.094 1 98.62 19 ASP B CA 1
ATOM 1405 C C . ASP B 1 19 ? -13.148 -5.695 -12.273 1 98.62 19 ASP B C 1
ATOM 1407 O O . ASP B 1 19 ? -12.031 -6.137 -12.531 1 98.62 19 ASP B O 1
ATOM 1411 N N . ALA B 1 20 ? -13.727 -4.746 -12.992 1 98.62 20 ALA B N 1
ATOM 1412 C CA . ALA B 1 20 ? -13.039 -4.129 -14.125 1 98.62 20 ALA B CA 1
ATOM 1413 C C . ALA B 1 20 ? -11.781 -3.398 -13.656 1 98.62 20 ALA B C 1
ATOM 1415 O O . ALA B 1 20 ? -10.719 -3.512 -14.281 1 98.62 20 ALA B O 1
ATOM 1416 N N . TYR B 1 21 ? -11.922 -2.711 -12.562 1 98.75 21 TYR B N 1
ATOM 1417 C CA . TYR B 1 21 ? -10.812 -1.938 -12.016 1 98.75 21 TYR B CA 1
ATOM 1418 C C . TYR B 1 21 ? -9.664 -2.852 -11.609 1 98.75 21 TYR B C 1
ATOM 1420 O O . TYR B 1 21 ? -8.516 -2.629 -12 1 98.75 21 TYR B O 1
ATOM 1428 N N . LEU B 1 22 ? -9.969 -3.893 -10.852 1 98.75 22 LEU B N 1
ATOM 1429 C CA . LEU B 1 22 ? -8.953 -4.828 -10.391 1 98.75 22 LEU B CA 1
ATOM 1430 C C . LEU B 1 22 ? -8.336 -5.59 -11.555 1 98.75 22 LEU B C 1
ATOM 1432 O O . LEU B 1 22 ? -7.16 -5.953 -11.516 1 98.75 22 LEU B O 1
ATOM 1436 N N . GLY B 1 23 ? -9.125 -5.816 -12.57 1 98.25 23 GLY B N 1
ATOM 1437 C CA . GLY B 1 23 ? -8.602 -6.473 -13.758 1 98.25 23 GLY B CA 1
ATOM 1438 C C . GLY B 1 23 ? -7.566 -5.645 -14.492 1 98.25 23 GLY B C 1
ATOM 1439 O O . GLY B 1 23 ? -6.66 -6.191 -15.125 1 98.25 23 GLY B O 1
ATOM 1440 N N . GLU B 1 24 ? -7.641 -4.336 -14.383 1 96.88 24 GLU B N 1
ATOM 1441 C CA . GLU B 1 24 ? -6.801 -3.422 -15.141 1 96.88 24 GLU B CA 1
ATOM 1442 C C . GLU B 1 24 ? -5.527 -3.072 -14.375 1 96.88 24 GLU B C 1
ATOM 1444 O O . GLU B 1 24 ? -4.477 -2.84 -14.977 1 96.88 24 GLU B O 1
ATOM 1449 N N . GLN B 1 25 ? -5.66 -2.967 -13.133 1 97.88 25 GLN B N 1
ATOM 1450 C CA . GLN B 1 25 ? -4.535 -2.523 -12.32 1 97.88 25 GLN B CA 1
ATOM 1451 C C . GLN B 1 25 ? -3.461 -3.605 -12.227 1 97.88 25 GLN B C 1
ATOM 1453 O O . GLN B 1 25 ? -3.773 -4.797 -12.234 1 97.88 25 GLN B O 1
ATOM 1458 N N . ARG B 1 26 ? -2.23 -3.18 -12.078 1 97.75 26 ARG B N 1
ATOM 1459 C CA . ARG B 1 26 ? -1.131 -4.129 -12.219 1 97.75 26 ARG B CA 1
ATOM 1460 C C . ARG B 1 26 ? -0.485 -4.422 -10.875 1 97.75 26 ARG B C 1
ATOM 1462 O O . ARG B 1 26 ? 0.053 -5.512 -10.664 1 97.75 26 ARG B O 1
ATOM 1469 N N . THR B 1 27 ? -0.445 -3.363 -10.008 1 98.25 27 THR B N 1
ATOM 1470 C CA . THR B 1 27 ? 0.307 -3.498 -8.766 1 98.25 27 THR B CA 1
ATOM 1471 C C . THR B 1 27 ? -0.601 -3.285 -7.555 1 98.25 27 THR B C 1
ATOM 1473 O O . THR B 1 27 ? -1.472 -2.412 -7.574 1 98.25 27 THR B O 1
ATOM 1476 N N . CYS B 1 28 ? -0.494 -4.105 -6.559 1 98.81 28 CYS B N 1
ATOM 1477 C CA . CYS B 1 28 ? -1.13 -3.896 -5.262 1 98.81 28 CYS B CA 1
ATOM 1478 C C . CYS B 1 28 ? -0.086 -3.736 -4.164 1 98.81 28 CYS B C 1
ATOM 1480 O O . CYS B 1 28 ? 1.104 -3.955 -4.395 1 98.81 28 CYS B O 1
ATOM 1482 N N . ARG B 1 29 ? -0.53 -3.203 -3.035 1 98.88 29 ARG B N 1
ATOM 1483 C CA . ARG B 1 29 ? 0.3 -3.176 -1.836 1 98.88 29 ARG B CA 1
ATOM 1484 C C . ARG B 1 29 ? -0.292 -4.059 -0.741 1 98.88 29 ARG B C 1
ATOM 1486 O O . ARG B 1 29 ? -1.501 -4.035 -0.504 1 98.88 29 ARG B O 1
ATOM 1493 N N . VAL B 1 30 ? 0.584 -4.844 -0.13 1 98.94 30 VAL B N 1
ATOM 1494 C CA . VAL B 1 30 ? 0.202 -5.914 0.786 1 98.94 30 VAL B CA 1
ATOM 1495 C C . VAL B 1 30 ? 0.741 -5.617 2.184 1 98.94 30 VAL B C 1
ATOM 1497 O O . VAL B 1 30 ? 1.941 -5.395 2.357 1 98.94 30 VAL B O 1
ATOM 1500 N N . ALA B 1 31 ? -0.156 -5.617 3.127 1 98.94 31 ALA B N 1
ATOM 1501 C CA . ALA B 1 31 ? 0.227 -5.488 4.531 1 98.94 31 ALA B CA 1
ATOM 1502 C C . ALA B 1 31 ? 0.176 -6.84 5.238 1 98.94 31 ALA B C 1
ATOM 1504 O O . ALA B 1 31 ? -0.812 -7.57 5.125 1 98.94 31 ALA B O 1
ATOM 1505 N N . THR B 1 32 ? 1.238 -7.172 5.895 1 98.88 32 THR B N 1
ATOM 1506 C CA . THR B 1 32 ? 1.389 -8.375 6.703 1 98.88 32 THR B CA 1
ATOM 1507 C C . THR B 1 32 ? 1.891 -8.039 8.102 1 98.88 32 THR B C 1
ATOM 1509 O O . THR B 1 32 ? 2.031 -6.859 8.445 1 98.88 32 THR B O 1
ATOM 1512 N N . LEU B 1 33 ? 2.023 -9.07 8.875 1 98.81 33 LEU B N 1
ATOM 1513 C CA . LEU B 1 33 ? 2.469 -8.883 10.25 1 98.81 33 LEU B CA 1
ATOM 1514 C C . LEU B 1 33 ? 3.846 -9.492 10.469 1 98.81 33 LEU B C 1
ATOM 1516 O O . LEU B 1 33 ? 4.055 -10.68 10.188 1 98.81 33 LEU B O 1
ATOM 1520 N N . ALA B 1 34 ? 4.727 -8.648 10.984 1 98.12 34 ALA B N 1
ATOM 1521 C CA . ALA B 1 34 ? 6.039 -9.156 11.375 1 98.12 34 ALA B CA 1
ATOM 1522 C C . ALA B 1 34 ? 5.934 -10.039 12.617 1 98.12 34 ALA B C 1
ATOM 1524 O O . ALA B 1 34 ? 4.875 -10.125 13.242 1 98.12 34 ALA B O 1
ATOM 1525 N N . ALA B 1 35 ? 7.055 -10.672 12.969 1 96.12 35 ALA B N 1
ATOM 1526 C CA . ALA B 1 35 ? 7.086 -11.625 14.086 1 96.12 35 ALA B CA 1
ATOM 1527 C C . ALA B 1 35 ? 6.707 -10.938 15.391 1 96.12 35 ALA B C 1
ATOM 1529 O O . ALA B 1 35 ? 6.086 -11.555 16.266 1 96.12 35 ALA B O 1
ATOM 1530 N N . ASP B 1 36 ? 7.02 -9.688 15.516 1 96.12 36 ASP B N 1
ATOM 1531 C CA . ASP B 1 36 ? 6.742 -8.953 16.734 1 96.12 36 ASP B CA 1
ATOM 1532 C C . ASP B 1 36 ? 5.367 -8.289 16.688 1 96.12 36 ASP B C 1
ATOM 1534 O O . ASP B 1 36 ? 5.016 -7.496 17.562 1 96.12 36 ASP B O 1
ATOM 1538 N N . GLY B 1 37 ? 4.672 -8.539 15.617 1 97.31 37 GLY B N 1
ATOM 1539 C CA . GLY B 1 37 ? 3.32 -8.023 15.484 1 97.31 37 GLY B CA 1
ATOM 1540 C C . GLY B 1 37 ? 3.262 -6.691 14.758 1 97.31 37 GLY B C 1
ATOM 1541 O O . GLY B 1 37 ? 2.178 -6.156 14.516 1 97.31 37 GLY B O 1
ATOM 1542 N N . ALA B 1 38 ? 4.438 -6.145 14.422 1 98.25 38 ALA B N 1
ATOM 1543 C CA . ALA B 1 38 ? 4.453 -4.875 13.703 1 98.25 38 ALA B CA 1
ATOM 1544 C C . ALA B 1 38 ? 3.971 -5.051 12.266 1 98.25 38 ALA B C 1
ATOM 1546 O O . ALA B 1 38 ? 4.176 -6.105 11.664 1 98.25 38 ALA B O 1
ATOM 1547 N N . PRO B 1 39 ? 3.316 -4.012 11.742 1 98.75 39 PRO B N 1
ATOM 1548 C CA . PRO B 1 39 ? 2.922 -4.117 10.336 1 98.75 39 PRO B CA 1
ATOM 1549 C C . PRO B 1 39 ? 4.113 -4.059 9.383 1 98.75 39 PRO B C 1
ATOM 1551 O O . PRO B 1 39 ? 5.125 -3.426 9.695 1 98.75 39 PRO B O 1
ATOM 1554 N N . HIS B 1 40 ? 4.047 -4.742 8.367 1 98.69 40 HIS B N 1
ATOM 1555 C CA . HIS B 1 40 ? 4.938 -4.723 7.215 1 98.69 40 HIS B CA 1
ATOM 1556 C C . HIS B 1 40 ? 4.164 -4.477 5.922 1 98.69 40 HIS B C 1
ATOM 1558 O O . HIS B 1 40 ? 2.967 -4.758 5.848 1 98.69 40 HIS B O 1
ATOM 1564 N N . ILE B 1 41 ? 4.82 -3.926 4.957 1 98.81 41 ILE B N 1
ATOM 1565 C CA . ILE B 1 41 ? 4.09 -3.605 3.736 1 98.81 41 ILE B CA 1
ATOM 1566 C C . ILE B 1 41 ? 5.023 -3.719 2.533 1 98.81 41 ILE B C 1
ATOM 1568 O O . ILE B 1 41 ? 6.211 -3.396 2.629 1 98.81 41 ILE B O 1
ATOM 1572 N N . GLY B 1 42 ? 4.543 -4.141 1.413 1 97.88 42 GLY B N 1
ATOM 1573 C CA . GLY B 1 42 ? 5.281 -4.207 0.163 1 97.88 42 GLY B CA 1
ATOM 1574 C C . GLY B 1 42 ? 4.383 -4.273 -1.058 1 97.88 42 GLY B C 1
ATOM 1575 O O . GLY B 1 42 ? 3.178 -4.5 -0.936 1 97.88 42 GLY B O 1
ATOM 1576 N N . ALA B 1 43 ? 4.961 -4.078 -2.166 1 97.81 43 ALA B N 1
ATOM 1577 C CA . ALA B 1 43 ? 4.238 -4.109 -3.438 1 97.81 43 ALA B CA 1
ATOM 1578 C C . ALA B 1 43 ? 4.324 -5.488 -4.086 1 97.81 43 ALA B C 1
ATOM 1580 O O . ALA B 1 43 ? 5.324 -6.195 -3.922 1 97.81 43 ALA B O 1
ATOM 1581 N N . LEU B 1 44 ? 3.303 -5.848 -4.785 1 98.12 44 LEU B N 1
ATOM 1582 C CA . LEU B 1 44 ? 3.248 -7.145 -5.445 1 98.12 44 LEU B CA 1
ATOM 1583 C C . LEU B 1 44 ? 2.336 -7.098 -6.668 1 98.12 44 LEU B C 1
ATOM 1585 O O . LEU B 1 44 ? 1.375 -6.328 -6.699 1 98.12 44 LEU B O 1
ATOM 1589 N N . TRP B 1 45 ? 2.645 -7.922 -7.656 1 98.31 45 TRP B N 1
ATOM 1590 C CA . TRP B 1 45 ? 1.743 -8.141 -8.781 1 98.31 45 TRP B CA 1
ATOM 1591 C C . TRP B 1 45 ? 0.627 -9.109 -8.414 1 98.31 45 TRP B C 1
ATOM 1593 O O . TRP B 1 45 ? 0.797 -9.945 -7.523 1 98.31 45 TRP B O 1
ATOM 1603 N N . PHE B 1 46 ? -0.518 -8.938 -9.07 1 98.81 46 PHE B N 1
ATOM 1604 C CA . PHE B 1 46 ? -1.685 -9.727 -8.703 1 98.81 46 PHE B CA 1
ATOM 1605 C C . PHE B 1 46 ? -2.582 -9.961 -9.914 1 98.81 46 PHE B C 1
ATOM 1607 O O . PHE B 1 46 ? -2.441 -9.289 -10.938 1 98.81 46 PHE B O 1
ATOM 1614 N N . VAL B 1 47 ? -3.463 -10.93 -9.75 1 98.81 47 VAL B N 1
ATOM 1615 C CA . VAL B 1 47 ? -4.633 -11.008 -10.617 1 98.81 47 VAL B CA 1
ATOM 1616 C C . VAL B 1 47 ? -5.891 -11.203 -9.773 1 98.81 47 VAL B C 1
ATOM 1618 O O . VAL B 1 47 ? -5.812 -11.672 -8.633 1 98.81 47 VAL B O 1
ATOM 1621 N N . TRP B 1 48 ? -6.992 -10.727 -10.289 1 98.88 48 TRP B N 1
ATOM 1622 C CA . TRP B 1 48 ? -8.336 -10.844 -9.734 1 98.88 48 TRP B CA 1
ATOM 1623 C C . TRP B 1 48 ? -9.195 -11.781 -10.57 1 98.88 48 TRP B C 1
ATOM 1625 O O . TRP B 1 48 ? -9.305 -11.609 -11.789 1 98.88 48 TRP B O 1
ATOM 1635 N N . ASP B 1 49 ? -9.789 -12.758 -9.938 1 98.44 49 ASP B N 1
ATOM 1636 C CA . ASP B 1 49 ? -10.516 -13.727 -10.742 1 98.44 49 ASP B CA 1
ATOM 1637 C C . ASP B 1 49 ? -12.023 -13.531 -10.609 1 98.44 49 ASP B C 1
ATOM 1639 O O . ASP B 1 49 ? -12.805 -14.414 -10.977 1 98.44 49 ASP B O 1
ATOM 1643 N N . GLY B 1 50 ? -12.445 -12.422 -10.008 1 97.56 50 GLY B N 1
ATOM 1644 C CA . GLY B 1 50 ? -13.852 -12.133 -9.805 1 97.56 50 GLY B CA 1
ATOM 1645 C C . GLY B 1 50 ? -14.32 -12.422 -8.391 1 97.56 50 GLY B C 1
ATOM 1646 O O . GLY B 1 50 ? -15.375 -11.945 -7.969 1 97.56 50 GLY B O 1
ATOM 1647 N N . SER B 1 51 ? -13.516 -13.203 -7.668 1 97.81 51 SER B N 1
ATOM 1648 C CA . SER B 1 51 ? -13.883 -13.586 -6.309 1 97.81 51 SER B CA 1
ATOM 1649 C C . SER B 1 51 ? -12.695 -13.445 -5.359 1 97.81 51 SER B C 1
ATOM 1651 O O . SER B 1 51 ? -12.867 -13.047 -4.207 1 97.81 51 SER B O 1
ATOM 1653 N N . SER B 1 52 ? -11.516 -13.766 -5.883 1 98.81 52 SER B N 1
ATOM 1654 C CA . SER B 1 52 ? -10.32 -13.758 -5.055 1 98.81 52 SER B CA 1
ATOM 1655 C C . SER B 1 52 ? -9.188 -12.984 -5.727 1 98.81 52 SER B C 1
ATOM 1657 O O . SER B 1 52 ? -9.125 -12.914 -6.957 1 98.81 52 SER B O 1
ATOM 1659 N N . LEU B 1 53 ? -8.367 -12.438 -4.844 1 98.94 53 LEU B N 1
ATOM 1660 C CA . LEU B 1 53 ? -7.098 -11.859 -5.27 1 98.94 53 LEU B CA 1
ATOM 1661 C C . LEU B 1 53 ? -5.973 -12.883 -5.188 1 98.94 53 LEU B C 1
ATOM 1663 O O . LEU B 1 53 ? -5.781 -13.516 -4.145 1 98.94 53 LEU B O 1
ATOM 1667 N N . TRP B 1 54 ? -5.273 -13.055 -6.312 1 98.94 54 TRP B N 1
ATOM 1668 C CA . TRP B 1 54 ? -4.164 -14 -6.383 1 98.94 54 TRP B CA 1
ATOM 1669 C C . TRP B 1 54 ? -2.83 -13.266 -6.477 1 98.94 54 TRP B C 1
ATOM 1671 O O . TRP B 1 54 ? -2.66 -12.383 -7.32 1 98.94 54 TRP B O 1
ATOM 1681 N N . LEU B 1 55 ? -1.958 -13.648 -5.586 1 98.88 55 LEU B N 1
ATOM 1682 C CA . LEU B 1 55 ? -0.618 -13.078 -5.516 1 98.88 55 LEU B CA 1
ATOM 1683 C C . LEU B 1 55 ? 0.436 -14.109 -5.891 1 98.88 55 LEU B C 1
ATOM 1685 O O . LEU B 1 55 ? 0.4 -15.242 -5.398 1 98.88 55 LEU B O 1
ATOM 1689 N N . TYR B 1 56 ? 1.299 -13.727 -6.773 1 98 56 TYR B N 1
ATOM 1690 C CA . TYR B 1 56 ? 2.434 -14.578 -7.125 1 98 56 TYR B CA 1
ATOM 1691 C C . TYR B 1 56 ? 3.709 -14.086 -6.449 1 98 56 TYR B C 1
ATOM 1693 O O . TYR B 1 56 ? 4.328 -13.117 -6.906 1 98 56 TYR B O 1
ATOM 1701 N N . SER B 1 57 ? 4.105 -14.742 -5.422 1 98 57 SER B N 1
ATOM 1702 C CA . SER B 1 57 ? 5.113 -14.211 -4.512 1 98 57 SER B CA 1
ATOM 1703 C C . SER B 1 57 ? 6.355 -15.094 -4.488 1 98 57 SER B C 1
ATOM 1705 O O . SER B 1 57 ? 6.25 -16.328 -4.555 1 98 57 SER B O 1
ATOM 1707 N N . ILE B 1 58 ? 7.496 -14.43 -4.332 1 97.31 58 ILE B N 1
ATOM 1708 C CA . ILE B 1 58 ? 8.742 -15.141 -4.055 1 97.31 58 ILE B CA 1
ATOM 1709 C C . ILE B 1 58 ? 8.633 -15.867 -2.719 1 97.31 58 ILE B C 1
ATOM 1711 O O . ILE B 1 58 ? 8.219 -15.289 -1.717 1 97.31 58 ILE B O 1
ATOM 1715 N N . THR B 1 59 ? 9.07 -17.172 -2.707 1 98.19 59 THR B N 1
ATOM 1716 C CA . THR B 1 59 ? 8.82 -18 -1.536 1 98.19 59 THR B CA 1
ATOM 1717 C C . THR B 1 59 ? 9.859 -17.75 -0.451 1 98.19 59 THR B C 1
ATOM 1719 O O . THR B 1 59 ? 9.68 -18.141 0.7 1 98.19 59 THR B O 1
ATOM 1722 N N . ARG B 1 60 ? 10.906 -17.016 -0.771 1 96.69 60 ARG B N 1
ATOM 1723 C CA . ARG B 1 60 ? 11.938 -16.719 0.216 1 96.69 60 ARG B CA 1
ATOM 1724 C C . ARG B 1 60 ? 11.828 -15.273 0.701 1 96.69 60 ARG B C 1
ATOM 1726 O O . ARG B 1 60 ? 12.766 -14.742 1.294 1 96.69 60 ARG B O 1
ATOM 1733 N N . SER B 1 61 ? 10.805 -14.688 0.448 1 95.81 61 SER B N 1
ATOM 1734 C CA . SER B 1 61 ? 10.586 -13.297 0.844 1 95.81 61 SER B CA 1
ATOM 1735 C C . SER B 1 61 ? 10.172 -13.195 2.307 1 95.81 61 SER B C 1
ATOM 1737 O O . SER B 1 61 ? 9.672 -14.164 2.881 1 95.81 61 SER B O 1
ATOM 1739 N N . LEU B 1 62 ? 10.344 -12.055 2.801 1 96.25 62 LEU B N 1
ATOM 1740 C CA . LEU B 1 62 ? 9.875 -11.742 4.148 1 96.25 62 LEU B CA 1
ATOM 1741 C C . LEU B 1 62 ? 8.367 -11.906 4.246 1 96.25 62 LEU B C 1
ATOM 1743 O O . LEU B 1 62 ? 7.859 -12.5 5.199 1 96.25 62 LEU B O 1
ATOM 1747 N N . ARG B 1 63 ? 7.586 -11.445 3.285 1 97.56 63 ARG B N 1
ATOM 1748 C CA . ARG B 1 63 ? 6.133 -11.531 3.324 1 97.56 63 ARG B CA 1
ATOM 1749 C C . ARG B 1 63 ? 5.672 -12.984 3.361 1 97.56 63 ARG B C 1
ATOM 1751 O O . ARG B 1 63 ? 4.703 -13.32 4.047 1 97.56 63 ARG B O 1
ATOM 1758 N N . TRP B 1 64 ? 6.375 -13.836 2.609 1 98.31 64 TRP B N 1
ATOM 1759 C CA . TRP B 1 64 ? 6.008 -15.242 2.596 1 98.31 64 TRP B CA 1
ATOM 1760 C C . TRP B 1 64 ? 6.156 -15.859 3.984 1 98.31 64 TRP B C 1
ATOM 1762 O O . TRP B 1 64 ? 5.242 -16.531 4.473 1 98.31 64 TRP B O 1
ATOM 1772 N N . SER B 1 65 ? 7.293 -15.602 4.613 1 98.38 65 SER B N 1
ATOM 1773 C CA . SER B 1 65 ? 7.543 -16.109 5.957 1 98.38 65 SER B CA 1
ATOM 1774 C C . SER B 1 65 ? 6.551 -15.539 6.961 1 98.38 65 SER B C 1
ATOM 1776 O O . SER B 1 65 ? 6.07 -16.25 7.844 1 98.38 65 SER B O 1
ATOM 1778 N N . GLN B 1 66 ? 6.25 -14.289 6.844 1 98.81 66 GLN B N 1
ATOM 1779 C CA . GLN B 1 66 ? 5.301 -13.641 7.738 1 98.81 66 GLN B CA 1
ATOM 1780 C C . GLN B 1 66 ? 3.91 -14.266 7.613 1 98.81 66 GLN B C 1
ATOM 1782 O O . GLN B 1 66 ? 3.254 -14.539 8.617 1 98.81 66 GLN B O 1
ATOM 1787 N N . LEU B 1 67 ? 3.5 -14.555 6.391 1 98.75 67 LEU B N 1
ATOM 1788 C CA . LEU B 1 67 ? 2.16 -15.078 6.152 1 98.75 67 LEU B CA 1
ATOM 1789 C C . LEU B 1 67 ? 2.055 -16.531 6.602 1 98.75 67 LEU B C 1
ATOM 1791 O O . LEU B 1 67 ? 0.975 -16.984 6.977 1 98.75 67 LEU B O 1
ATOM 1795 N N . ARG B 1 68 ? 3.143 -17.2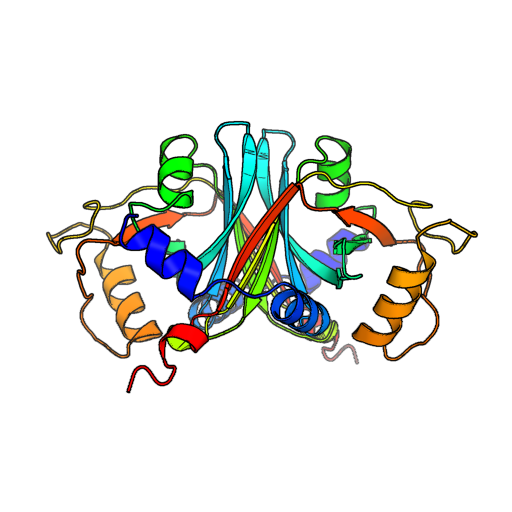34 6.598 1 98.44 68 ARG B N 1
ATOM 1796 C CA . ARG B 1 68 ? 3.146 -18.594 7.152 1 98.44 68 ARG B CA 1
ATOM 1797 C C . ARG B 1 68 ? 2.914 -18.562 8.656 1 98.44 68 ARG B C 1
ATOM 1799 O O . ARG B 1 68 ? 2.258 -19.453 9.203 1 98.44 68 ARG B O 1
ATOM 1806 N N . ALA B 1 69 ? 3.445 -17.562 9.266 1 98.5 69 ALA B N 1
ATOM 1807 C CA . ALA B 1 69 ? 3.336 -17.438 10.711 1 98.5 69 ALA B CA 1
ATOM 1808 C C . ALA B 1 69 ? 1.975 -16.875 11.117 1 98.5 69 ALA B C 1
ATOM 1810 O O . ALA B 1 69 ? 1.379 -17.312 12.102 1 98.5 69 ALA B O 1
ATOM 1811 N N . ASP B 1 70 ? 1.465 -15.875 10.438 1 98.69 70 ASP B N 1
ATOM 1812 C CA . ASP B 1 70 ? 0.171 -15.227 10.633 1 98.69 70 ASP B CA 1
ATOM 1813 C C . ASP B 1 70 ? -0.474 -14.883 9.289 1 98.69 70 ASP B C 1
ATOM 1815 O O . ASP B 1 70 ? -0.051 -13.945 8.617 1 98.69 70 ASP B O 1
ATOM 1819 N N . PRO B 1 71 ? -1.48 -15.609 8.836 1 98.75 71 PRO B N 1
ATOM 1820 C CA . PRO B 1 71 ? -1.978 -15.5 7.457 1 98.75 71 PRO B CA 1
ATOM 1821 C C . PRO B 1 71 ? -2.895 -14.297 7.258 1 98.75 71 PRO B C 1
ATOM 1823 O O . PRO B 1 71 ? -3.406 -14.086 6.156 1 98.75 71 PRO B O 1
ATOM 1826 N N . ARG B 1 72 ? -3.17 -13.523 8.336 1 98.88 72 ARG B N 1
ATOM 1827 C CA . ARG B 1 72 ? -3.975 -12.32 8.164 1 98.88 72 ARG B CA 1
ATOM 1828 C C . ARG B 1 72 ? -3.268 -11.32 7.258 1 98.88 72 ARG B C 1
ATOM 1830 O O . ARG B 1 72 ? -2.061 -11.102 7.383 1 98.88 72 ARG B O 1
ATOM 1837 N N . ILE B 1 73 ? -4.008 -10.742 6.301 1 98.94 73 ILE B N 1
ATOM 1838 C CA . ILE B 1 73 ? -3.43 -9.922 5.238 1 98.94 73 ILE B CA 1
ATOM 1839 C C . ILE B 1 73 ? -4.414 -8.82 4.844 1 98.94 73 ILE B C 1
ATOM 1841 O O . ILE B 1 73 ? -5.629 -9.016 4.918 1 98.94 73 ILE B O 1
ATOM 1845 N N . ALA B 1 74 ? -4.012 -7.664 4.562 1 98.94 74 ALA B N 1
ATOM 1846 C CA . ALA B 1 74 ? -4.758 -6.586 3.916 1 98.94 74 ALA B CA 1
ATOM 1847 C C . ALA B 1 74 ? -4.059 -6.125 2.641 1 98.94 74 ALA B C 1
ATOM 1849 O O . ALA B 1 74 ? -2.828 -6.07 2.582 1 98.94 74 ALA B O 1
ATOM 1850 N N . VAL B 1 75 ? -4.797 -5.828 1.629 1 98.94 75 VAL B N 1
ATOM 1851 C CA . VAL B 1 75 ? -4.273 -5.449 0.321 1 98.94 75 VAL B CA 1
ATOM 1852 C C . VAL B 1 75 ? -5.012 -4.215 -0.191 1 98.94 75 VAL B C 1
ATOM 1854 O O . VAL B 1 75 ? -6.234 -4.109 -0.049 1 98.94 75 VAL B O 1
ATOM 1857 N N . VAL B 1 76 ? -4.293 -3.262 -0.778 1 98.94 76 VAL B N 1
ATOM 1858 C CA . VAL B 1 76 ? -4.938 -2.131 -1.437 1 98.94 76 VAL B CA 1
ATOM 1859 C C . VAL B 1 76 ? -4.445 -2.023 -2.879 1 98.94 76 VAL B C 1
ATOM 1861 O O . VAL B 1 76 ? -3.268 -2.26 -3.158 1 98.94 76 VAL B O 1
ATOM 1864 N N . VAL B 1 77 ? -5.316 -1.828 -3.771 1 98.88 77 VAL B N 1
ATOM 1865 C CA . VAL B 1 77 ? -5.086 -1.407 -5.148 1 98.88 77 VAL B CA 1
ATOM 1866 C C . VAL B 1 77 ? -5.645 -0.003 -5.363 1 98.88 77 VAL B C 1
ATOM 1868 O O . VAL B 1 77 ? -6.828 0.246 -5.105 1 98.88 77 VAL B O 1
ATOM 1871 N N . ASP B 1 78 ? -4.758 0.915 -5.73 1 98.62 78 ASP B N 1
ATOM 1872 C CA . ASP B 1 78 ? -5.273 2.271 -5.883 1 98.62 78 ASP B CA 1
ATOM 1873 C C . ASP B 1 78 ? -4.496 3.039 -6.949 1 98.62 78 ASP B C 1
ATOM 1875 O O . ASP B 1 78 ? -3.42 2.611 -7.371 1 98.62 78 ASP B O 1
ATOM 1879 N N . ASP B 1 79 ? -5.113 4.07 -7.465 1 97.5 79 ASP B N 1
ATOM 1880 C CA . ASP B 1 79 ? -4.469 4.957 -8.43 1 97.5 79 ASP B CA 1
ATOM 1881 C C . ASP B 1 79 ? -5.066 6.359 -8.375 1 97.5 79 ASP B C 1
ATOM 1883 O O . ASP B 1 79 ? -5.859 6.668 -7.48 1 97.5 79 ASP B O 1
ATOM 1887 N N . GLY B 1 80 ? -4.535 7.227 -9.234 1 95.56 80 GLY B N 1
ATOM 1888 C CA . GLY B 1 80 ? -4.93 8.625 -9.25 1 95.56 80 GLY B CA 1
ATOM 1889 C C . GLY B 1 80 ? -3.898 9.547 -8.625 1 95.56 80 GLY B C 1
ATOM 1890 O O . GLY B 1 80 ? -3.166 9.133 -7.719 1 95.56 80 GLY B O 1
ATOM 1891 N N . GLU B 1 81 ? -3.916 10.758 -9.117 1 90.62 81 GLU B N 1
ATOM 1892 C CA . GLU B 1 81 ? -2.967 11.742 -8.602 1 90.62 81 GLU B CA 1
ATOM 1893 C C . GLU B 1 81 ? -3.688 12.898 -7.914 1 90.62 81 GLU B C 1
ATOM 1895 O O . GLU B 1 81 ? -3.363 13.25 -6.781 1 90.62 81 GLU B O 1
ATOM 1900 N N . ALA B 1 82 ? -4.652 13.422 -8.617 1 93.06 82 ALA B N 1
ATOM 1901 C CA . ALA B 1 82 ? -5.453 14.5 -8.047 1 93.06 82 ALA B CA 1
ATOM 1902 C C . ALA B 1 82 ? -6.617 13.945 -7.23 1 93.06 82 ALA B C 1
ATOM 1904 O O . ALA B 1 82 ? -7.07 12.828 -7.469 1 93.06 82 ALA B O 1
ATOM 1905 N N . TYR B 1 83 ? -7.07 14.742 -6.395 1 91.44 83 TYR B N 1
ATOM 1906 C CA . TYR B 1 83 ? -8.102 14.32 -5.453 1 91.44 83 TYR B CA 1
ATOM 1907 C C . TYR B 1 83 ? -9.289 13.711 -6.18 1 91.44 83 TYR B C 1
ATOM 1909 O O . TYR B 1 83 ? -9.766 12.633 -5.812 1 91.44 83 TYR B O 1
ATOM 1917 N N . ASP B 1 84 ? -9.758 14.312 -7.207 1 93.44 84 ASP B N 1
ATOM 1918 C CA . ASP B 1 84 ? -10.977 13.906 -7.895 1 93.44 84 ASP B CA 1
ATOM 1919 C C . ASP B 1 84 ? -10.719 12.719 -8.82 1 93.44 84 ASP B C 1
ATOM 1921 O O . ASP B 1 84 ? -11.633 12.242 -9.5 1 93.44 84 ASP B O 1
ATOM 1925 N N . GLU B 1 85 ? -9.445 12.195 -8.797 1 95.94 85 GLU B N 1
ATOM 1926 C CA . GLU B 1 85 ? -9.07 11.047 -9.625 1 95.94 85 GLU B CA 1
ATOM 1927 C C . GLU B 1 85 ? -8.828 9.805 -8.773 1 95.94 85 GLU B C 1
ATOM 1929 O O . GLU B 1 85 ? -8.656 8.711 -9.305 1 95.94 85 GLU B O 1
ATOM 1934 N N . LEU B 1 86 ? -8.875 10.023 -7.492 1 96.75 86 LEU B N 1
ATOM 1935 C CA . LEU B 1 86 ? -8.469 8.945 -6.602 1 96.75 86 LEU B CA 1
ATOM 1936 C C . LEU B 1 86 ? -9.492 7.809 -6.625 1 96.75 86 LEU B C 1
ATOM 1938 O O . LEU B 1 86 ? -10.688 8.047 -6.469 1 96.75 86 LEU B O 1
ATOM 1942 N N . ARG B 1 87 ? -9.055 6.633 -6.812 1 97.88 87 ARG B N 1
ATOM 1943 C CA . ARG B 1 87 ? -9.883 5.438 -6.68 1 97.88 87 ARG B CA 1
ATOM 1944 C C . ARG B 1 87 ? -9.07 4.266 -6.141 1 97.88 87 ARG B C 1
ATOM 1946 O O . ARG B 1 87 ? -7.836 4.312 -6.133 1 97.88 87 ARG B O 1
ATOM 1953 N N . GLY B 1 88 ? -9.797 3.332 -5.578 1 98.62 88 GLY B N 1
ATOM 1954 C CA . GLY B 1 88 ? -9.086 2.186 -5.035 1 98.62 88 GLY B CA 1
ATOM 1955 C C . GLY B 1 88 ? -10.008 1.143 -4.434 1 98.62 88 GLY B C 1
ATOM 1956 O O . GLY B 1 88 ? -11.211 1.364 -4.324 1 98.62 88 GLY B O 1
ATOM 1957 N N . VAL B 1 89 ? -9.453 0.028 -4.156 1 98.88 89 VAL B N 1
ATOM 1958 C CA . VAL B 1 89 ? -10.094 -1.101 -3.49 1 98.88 89 VAL B CA 1
ATOM 1959 C C . VAL B 1 89 ? -9.188 -1.628 -2.381 1 98.88 89 VAL B C 1
ATOM 1961 O O . VAL B 1 89 ? -8 -1.867 -2.604 1 98.88 89 VAL B O 1
ATOM 1964 N N . GLU B 1 90 ? -9.711 -1.699 -1.231 1 98.69 90 GLU B N 1
ATOM 1965 C CA . GLU B 1 90 ? -9.062 -2.371 -0.111 1 98.69 90 GLU B CA 1
ATOM 1966 C C . GLU B 1 90 ? -9.719 -3.719 0.181 1 98.69 90 GLU B C 1
ATOM 1968 O O . GLU B 1 90 ? -10.945 -3.82 0.229 1 98.69 90 GLU B O 1
ATOM 1973 N N . LEU B 1 91 ? -8.914 -4.754 0.348 1 98.81 91 LEU B N 1
ATOM 1974 C CA . LEU B 1 91 ? -9.344 -6.109 0.668 1 98.81 91 LEU B CA 1
ATOM 1975 C C . LEU B 1 91 ? -8.633 -6.629 1.912 1 98.81 91 LEU B C 1
ATOM 1977 O O . LEU B 1 91 ? -7.438 -6.379 2.096 1 98.81 91 LEU B O 1
ATOM 1981 N N . SER B 1 92 ? -9.367 -7.355 2.727 1 98.81 92 SER B N 1
ATOM 1982 C CA . SER B 1 92 ? -8.703 -7.969 3.875 1 98.81 92 SER B CA 1
ATOM 1983 C C . SER B 1 92 ? -9.273 -9.359 4.16 1 98.81 92 SER B C 1
ATOM 1985 O O . SER B 1 92 ? -10.398 -9.664 3.768 1 98.81 92 SER B O 1
ATOM 1987 N N . GLY B 1 93 ? -8.477 -10.141 4.75 1 98.75 93 GLY B N 1
ATOM 1988 C CA . GLY B 1 93 ? -8.844 -11.492 5.121 1 98.75 93 GLY B CA 1
ATOM 1989 C C . GLY B 1 93 ? -7.652 -12.352 5.504 1 98.75 93 GLY B C 1
ATOM 1990 O O . GLY B 1 93 ? -6.789 -11.914 6.266 1 98.75 93 GLY B O 1
ATOM 1991 N N . THR B 1 94 ? -7.672 -13.625 5.016 1 98.81 94 THR B N 1
ATOM 1992 C CA . THR B 1 94 ? -6.621 -14.594 5.312 1 98.81 94 THR B CA 1
ATOM 1993 C C . THR B 1 94 ? -6.031 -15.156 4.023 1 98.81 94 THR B C 1
ATOM 1995 O O . THR B 1 94 ? -6.77 -15.539 3.111 1 98.81 94 THR B O 1
ATOM 1998 N N . ALA B 1 95 ? -4.742 -15.148 3.992 1 98.88 95 ALA B N 1
ATOM 1999 C CA . ALA B 1 95 ? -4.051 -15.711 2.836 1 98.88 95 ALA B CA 1
ATOM 2000 C C . ALA B 1 95 ? -4.039 -17.234 2.891 1 98.88 95 ALA B C 1
ATOM 2002 O O . ALA B 1 95 ? -3.832 -17.828 3.955 1 98.88 95 ALA B O 1
ATOM 2003 N N . GLU B 1 96 ? -4.297 -17.812 1.783 1 98.75 96 GLU B N 1
ATOM 2004 C CA . GLU B 1 96 ? -4.145 -19.266 1.61 1 98.75 96 GLU B CA 1
ATOM 2005 C C . GLU B 1 96 ? -3 -19.578 0.652 1 98.75 96 GLU B C 1
ATOM 2007 O O . GLU B 1 96 ? -2.885 -18.969 -0.412 1 98.75 96 GLU B O 1
ATOM 2012 N N . PHE B 1 97 ? -2.164 -20.516 1.049 1 98.62 97 PHE B N 1
ATOM 2013 C CA . PHE B 1 97 ? -1.103 -21 0.177 1 98.62 97 PHE B CA 1
ATOM 2014 C C . PHE B 1 97 ? -1.621 -22.109 -0.743 1 98.62 97 PHE B C 1
ATOM 2016 O O . PHE B 1 97 ? -2.104 -23.141 -0.275 1 98.62 97 PHE B O 1
ATOM 2023 N N . VAL B 1 98 ? -1.536 -21.875 -2.049 1 98.5 98 VAL B N 1
ATOM 2024 C CA . VAL B 1 98 ? -2.166 -22.797 -2.99 1 98.5 98 VAL B CA 1
ATOM 2025 C C . VAL B 1 98 ? -1.104 -23.422 -3.896 1 98.5 98 VAL B C 1
ATOM 2027 O O . VAL B 1 98 ? -0.331 -22.703 -4.535 1 98.5 98 VAL B O 1
ATOM 2030 N N . GLY B 1 99 ? -1.103 -24.719 -3.965 1 98 99 GLY B N 1
ATOM 2031 C CA . GLY B 1 99 ? -0.161 -25.422 -4.824 1 98 99 GLY B CA 1
ATOM 2032 C C . GLY B 1 99 ? 1.22 -25.562 -4.211 1 98 99 GLY B C 1
ATOM 2033 O O . GLY B 1 99 ? 1.4 -25.312 -3.014 1 98 99 GLY B O 1
ATOM 2034 N N . GLU B 1 100 ? 2.197 -25.953 -5.117 1 97.69 100 GLU B N 1
ATOM 2035 C CA . GLU B 1 100 ? 3.578 -26.125 -4.676 1 97.69 100 GLU B CA 1
ATOM 2036 C C . GLU B 1 100 ? 4.223 -24.781 -4.34 1 97.69 100 GLU B C 1
ATOM 2038 O O . GLU B 1 100 ? 3.838 -23.75 -4.887 1 97.69 100 GLU B O 1
ATOM 2043 N N . ALA B 1 101 ? 5.168 -24.859 -3.467 1 98.06 101 ALA B N 1
ATOM 2044 C CA . ALA B 1 101 ? 5.977 -23.688 -3.145 1 98.06 101 ALA B CA 1
ATOM 2045 C C . ALA B 1 101 ? 7.449 -24.062 -3.006 1 98.06 101 ALA B C 1
ATOM 2047 O O . ALA B 1 101 ? 7.852 -24.656 -2.006 1 98.06 101 ALA B O 1
ATOM 2048 N N . PRO B 1 102 ? 8.156 -23.766 -4.012 1 98.25 102 PRO B N 1
ATOM 2049 C CA . PRO B 1 102 ? 7.801 -23 -5.211 1 98.25 102 PRO B CA 1
ATOM 2050 C C . PRO B 1 102 ? 6.918 -23.797 -6.172 1 98.25 102 PRO B C 1
ATOM 2052 O O . PRO B 1 102 ? 6.879 -25.031 -6.105 1 98.25 102 PRO B O 1
ATOM 2055 N N . ARG B 1 103 ? 6.262 -22.969 -7.031 1 98.19 103 ARG B N 1
ATOM 2056 C CA . ARG B 1 103 ? 5.391 -23.578 -8.031 1 98.19 103 ARG B CA 1
ATOM 2057 C C . ARG B 1 103 ? 6.203 -24.328 -9.086 1 98.19 103 ARG B C 1
ATOM 2059 O O . ARG B 1 103 ? 7.137 -23.766 -9.664 1 98.19 103 ARG B O 1
ATOM 2066 N N . THR B 1 104 ? 5.859 -25.562 -9.383 1 96.75 104 THR B N 1
ATOM 2067 C CA . THR B 1 104 ? 6.617 -26.375 -10.328 1 96.75 104 THR B CA 1
ATOM 2068 C C . THR B 1 104 ? 5.785 -26.688 -11.57 1 96.75 104 THR B C 1
ATOM 2070 O O . THR B 1 104 ? 6.316 -27.141 -12.578 1 96.75 104 THR B O 1
ATOM 2073 N N . GLY B 1 105 ? 4.504 -26.469 -11.516 1 94.81 105 GLY B N 1
ATOM 2074 C CA . GLY B 1 105 ? 3.66 -26.688 -12.68 1 94.81 105 GLY B CA 1
ATOM 2075 C C . GLY B 1 105 ? 2.854 -27.969 -12.602 1 94.81 105 GLY B C 1
ATOM 2076 O O . GLY B 1 105 ? 2.184 -28.344 -13.57 1 94.81 105 GLY B O 1
ATOM 2077 N N . GLU B 1 106 ? 2.887 -28.688 -11.508 1 95.56 106 GLU B N 1
ATOM 2078 C CA . GLU B 1 106 ? 2.027 -29.859 -11.328 1 95.56 106 GLU B CA 1
ATOM 2079 C C . GLU B 1 106 ? 0.554 -29.469 -11.328 1 95.56 106 GLU B C 1
ATOM 2081 O O . GLU B 1 106 ? 0.203 -28.359 -10.898 1 95.56 106 GLU B O 1
ATOM 2086 N N . PRO B 1 107 ? -0.281 -30.375 -11.852 1 94.88 107 PRO B N 1
ATOM 2087 C CA . PRO B 1 107 ? -1.711 -30.062 -11.828 1 94.88 107 PRO B CA 1
ATOM 2088 C C . PRO B 1 107 ? -2.209 -29.672 -10.445 1 94.88 107 PRO B C 1
ATOM 2090 O O . PRO B 1 107 ? -1.875 -30.328 -9.453 1 94.88 107 PRO B O 1
ATOM 2093 N N . CYS B 1 108 ? -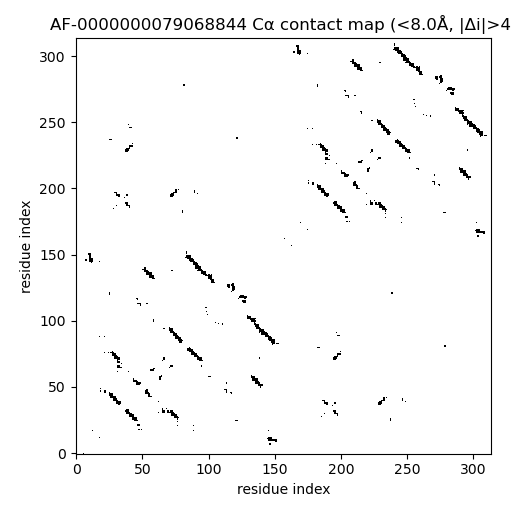2.861 -28.609 -10.312 1 95.81 108 CYS B N 1
ATOM 2094 C CA . CYS B 1 108 ? -3.43 -28.109 -9.062 1 95.81 108 CYS B CA 1
ATOM 2095 C C . CYS B 1 108 ? -4.797 -27.469 -9.305 1 95.81 108 CYS B C 1
ATOM 2097 O O . CYS B 1 108 ? -4.895 -26.422 -9.93 1 95.81 108 CYS B O 1
ATOM 2099 N N . PRO B 1 109 ? -5.805 -28.219 -8.789 1 93.5 109 PRO B N 1
ATOM 2100 C CA . PRO B 1 109 ? -7.141 -27.625 -8.945 1 93.5 109 PRO B CA 1
ATOM 2101 C C . PRO B 1 109 ? -7.227 -26.203 -8.414 1 93.5 109 PRO B C 1
ATOM 2103 O O . PRO B 1 109 ? -6.664 -25.906 -7.359 1 93.5 109 PRO B O 1
ATOM 2106 N N . GLY B 1 110 ? -7.84 -25.312 -9.227 1 93.94 110 GLY B N 1
ATOM 2107 C CA . GLY B 1 110 ? -8.07 -23.953 -8.766 1 93.94 110 GLY B CA 1
ATOM 2108 C C . GLY B 1 110 ? -7.07 -22.953 -9.328 1 93.94 110 GLY B C 1
ATOM 2109 O O . GLY B 1 110 ? -7.27 -21.75 -9.227 1 93.94 110 GLY B O 1
ATOM 2110 N N . LEU B 1 111 ? -5.973 -23.469 -9.961 1 97.62 111 LEU B N 1
ATOM 2111 C CA . LEU B 1 111 ? -4.941 -22.531 -10.414 1 97.62 111 LEU B CA 1
ATOM 2112 C C . LEU B 1 111 ? -5.102 -22.234 -11.906 1 97.62 111 LEU B C 1
ATOM 2114 O O . LEU B 1 111 ? -4.336 -21.453 -12.469 1 97.62 111 LEU B O 1
ATOM 2118 N N . ASP B 1 112 ? -6.16 -22.812 -12.523 1 96.12 112 ASP B N 1
ATOM 2119 C CA . ASP B 1 112 ? -6.383 -22.625 -13.953 1 96.12 112 ASP B CA 1
ATOM 2120 C C . ASP B 1 112 ? -6.574 -21.141 -14.281 1 96.12 112 ASP B C 1
ATOM 2122 O O . ASP B 1 112 ? -5.938 -20.609 -15.195 1 96.12 112 ASP B O 1
ATOM 2126 N N . VAL B 1 113 ? -7.387 -20.469 -13.5 1 97.44 113 VAL B N 1
ATOM 2127 C CA . VAL B 1 113 ? -7.762 -19.094 -13.805 1 97.44 113 VAL B CA 1
ATOM 2128 C C . VAL B 1 113 ? -6.586 -18.172 -13.516 1 97.44 113 VAL B C 1
ATOM 2130 O O . VAL B 1 113 ? -6.129 -17.438 -14.406 1 97.44 113 VAL B O 1
ATOM 2133 N N . PRO B 1 114 ? -5.953 -18.188 -12.32 1 98.25 114 PRO B N 1
ATOM 2134 C CA . PRO B 1 114 ? -4.852 -17.266 -12.094 1 98.25 114 PRO B CA 1
ATOM 2135 C C . PRO B 1 114 ? -3.65 -17.531 -13 1 98.25 114 PRO B C 1
ATOM 2137 O O . PRO B 1 114 ? -2.936 -16.594 -13.383 1 98.25 114 PRO B O 1
ATOM 2140 N N . GLU B 1 115 ? -3.41 -18.734 -13.398 1 98.12 115 GLU B N 1
ATOM 2141 C CA . GLU B 1 115 ? -2.242 -19.047 -14.219 1 98.12 115 GLU B CA 1
ATOM 2142 C C . GLU B 1 115 ? -2.506 -18.75 -15.695 1 98.12 115 GLU B C 1
ATOM 2144 O O . GLU B 1 115 ? -1.578 -18.75 -16.5 1 98.12 115 GLU B O 1
ATOM 2149 N N . ARG B 1 116 ? -3.754 -18.609 -16.047 1 97.88 116 ARG B N 1
ATOM 2150 C CA . ARG B 1 116 ? -4.07 -18.047 -17.344 1 97.88 116 ARG B CA 1
ATOM 2151 C C . ARG B 1 116 ? -3.975 -16.516 -17.328 1 97.88 116 ARG B C 1
ATOM 2153 O O . ARG B 1 116 ? -3.389 -15.914 -18.234 1 97.88 116 ARG B O 1
ATOM 2160 N N . LEU B 1 117 ? -4.469 -15.867 -16.312 1 98.31 117 LEU B N 1
ATOM 2161 C CA . LEU B 1 117 ? -4.582 -14.414 -16.25 1 98.31 117 LEU B CA 1
ATOM 2162 C C . LEU B 1 117 ? -3.217 -13.773 -16.031 1 98.31 117 LEU B C 1
ATOM 2164 O O . LEU B 1 117 ? -2.896 -12.758 -16.656 1 98.31 117 LEU B O 1
ATOM 2168 N N . PHE B 1 118 ? -2.373 -14.352 -15.227 1 98.38 118 PHE B N 1
ATOM 2169 C CA . PHE B 1 118 ? -1.157 -13.695 -14.758 1 98.38 118 PHE B CA 1
ATOM 2170 C C . PHE B 1 118 ? -0.158 -13.531 -15.898 1 98.38 118 PHE B C 1
ATOM 2172 O O . PHE B 1 118 ? 0.258 -12.414 -16.203 1 98.38 118 PHE B O 1
ATOM 2179 N N . PRO B 1 119 ? 0.235 -14.641 -16.609 1 97.94 119 PRO B N 1
ATOM 2180 C CA . PRO B 1 119 ? 1.215 -14.453 -17.672 1 97.94 119 PRO B CA 1
ATOM 2181 C C . PRO B 1 119 ? 0.685 -13.578 -18.812 1 97.94 119 PRO B C 1
ATOM 2183 O O . PRO B 1 119 ? 1.457 -12.867 -19.453 1 97.94 119 PRO B O 1
ATOM 2186 N N . ALA B 1 120 ? -0.617 -13.602 -19.094 1 97.94 120 ALA B N 1
ATOM 2187 C CA . ALA B 1 120 ? -1.207 -12.734 -20.109 1 97.94 120 ALA B CA 1
ATOM 2188 C C . ALA B 1 120 ? -1.088 -11.266 -19.703 1 97.94 120 ALA B C 1
ATOM 2190 O O . ALA B 1 120 ? -0.677 -10.422 -20.516 1 97.94 120 ALA B O 1
ATOM 2191 N N . LYS B 1 121 ? -1.332 -10.961 -18.453 1 97.44 121 LYS B N 1
ATOM 2192 C CA . LYS B 1 121 ? -1.37 -9.602 -17.938 1 97.44 121 LYS B CA 1
ATOM 2193 C C . LYS B 1 121 ? 0.03 -8.992 -17.875 1 97.44 121 LYS B C 1
ATOM 2195 O O . LYS B 1 121 ? 0.214 -7.809 -18.172 1 97.44 121 LYS B O 1
ATOM 2200 N N . TYR B 1 122 ? 1.013 -9.758 -17.531 1 96.81 122 TYR B N 1
ATOM 2201 C CA . TYR B 1 122 ? 2.299 -9.156 -17.203 1 96.81 122 TYR B CA 1
ATOM 2202 C C . TYR B 1 122 ? 3.332 -9.438 -18.281 1 96.81 122 TYR B C 1
ATOM 2204 O O . TYR B 1 122 ? 4.281 -8.664 -18.453 1 96.81 122 TYR B O 1
ATOM 2212 N N . PHE B 1 123 ? 3.113 -10.516 -19.078 1 95.31 123 PHE B N 1
ATOM 2213 C CA . PHE B 1 123 ? 4.188 -10.914 -19.969 1 95.31 123 PHE B CA 1
ATOM 2214 C C . PHE B 1 123 ? 3.66 -11.125 -21.391 1 95.31 123 PHE B C 1
ATOM 2216 O O . PHE B 1 123 ? 4.43 -11.406 -22.312 1 95.31 123 PHE B O 1
ATOM 2223 N N . GLY B 1 124 ? 2.365 -11.047 -21.594 1 96.38 124 GLY B N 1
ATOM 2224 C CA . GLY B 1 124 ? 1.801 -11.344 -22.906 1 96.38 124 GLY B CA 1
ATOM 2225 C C . GLY B 1 124 ? 1.956 -12.805 -23.297 1 96.38 124 GLY B C 1
ATOM 2226 O O . GLY B 1 124 ? 2.131 -13.117 -24.469 1 96.38 124 GLY B O 1
ATOM 2227 N N . MET B 1 125 ? 2.008 -13.648 -22.312 1 97 125 MET B N 1
ATOM 2228 C CA . MET B 1 125 ? 2.184 -15.086 -22.516 1 97 125 MET B CA 1
ATOM 2229 C C . MET B 1 125 ? 0.893 -15.844 -22.234 1 97 125 MET B C 1
ATOM 2231 O O . MET B 1 125 ? 0.029 -15.344 -21.5 1 97 125 MET B O 1
ATOM 2235 N N . THR B 1 126 ? 0.799 -17.062 -22.719 1 95.62 126 THR B N 1
ATOM 2236 C CA . THR B 1 126 ? -0.396 -17.875 -22.516 1 95.62 126 THR B CA 1
ATOM 2237 C C . THR B 1 126 ? -0.169 -18.906 -21.422 1 95.62 126 THR B C 1
ATOM 2239 O O . THR B 1 126 ? -1.127 -19.422 -20.844 1 95.62 126 THR B O 1
ATOM 2242 N N . GLU B 1 127 ? 1.114 -19.188 -21.172 1 94.88 127 GLU B N 1
ATOM 2243 C CA . GLU B 1 127 ? 1.447 -20.188 -20.172 1 94.88 127 GLU B CA 1
ATOM 2244 C C . GLU B 1 127 ? 2.254 -19.578 -19.031 1 94.88 127 GLU B C 1
ATOM 2246 O O . GLU B 1 127 ? 3.125 -18.734 -19.266 1 94.88 127 GLU B O 1
ATOM 2251 N N . MET B 1 128 ? 1.969 -20.078 -17.875 1 95.5 128 MET B N 1
ATOM 2252 C CA . MET B 1 128 ? 2.676 -19.609 -16.688 1 95.5 128 MET B CA 1
ATOM 2253 C C . MET B 1 128 ? 4.109 -20.141 -16.672 1 95.5 128 MET B C 1
ATOM 2255 O O . MET B 1 128 ? 4.336 -21.344 -16.75 1 95.5 128 MET B O 1
ATOM 2259 N N . PRO B 1 129 ? 5.008 -19.188 -16.578 1 92.62 129 PRO B N 1
ATOM 2260 C CA . PRO B 1 129 ? 6.383 -19.641 -16.375 1 92.62 129 PRO B CA 1
ATOM 2261 C C . PRO B 1 129 ? 6.648 -20.094 -14.938 1 92.62 129 PRO B C 1
ATOM 2263 O O . PRO B 1 129 ? 6.152 -19.484 -13.992 1 92.62 129 PRO B O 1
ATOM 2266 N N . HIS B 1 130 ? 7.262 -21.203 -14.773 1 95.75 130 HIS B N 1
ATOM 2267 C CA . HIS B 1 130 ? 7.684 -21.672 -13.461 1 95.75 130 HIS B CA 1
ATOM 2268 C C . HIS B 1 130 ? 9.188 -21.5 -13.266 1 95.75 130 HIS B C 1
ATOM 2270 O O . HIS B 1 130 ? 9.977 -22.281 -13.805 1 95.75 130 HIS B O 1
ATOM 2276 N N . ASP B 1 131 ? 9.57 -20.562 -12.406 1 94.31 131 ASP B N 1
ATOM 2277 C CA . ASP B 1 131 ? 10.969 -20.156 -12.297 1 94.31 131 ASP B CA 1
ATOM 2278 C C . ASP B 1 131 ? 11.617 -20.766 -11.062 1 94.31 131 ASP B C 1
ATOM 2280 O O . ASP B 1 131 ? 12.781 -20.469 -10.75 1 94.31 131 ASP B O 1
ATOM 2284 N N . GLY B 1 132 ? 10.875 -21.531 -10.375 1 95.94 132 GLY B N 1
ATOM 2285 C CA . GLY B 1 132 ? 11.398 -22.203 -9.188 1 95.94 132 GLY B CA 1
ATOM 2286 C C . GLY B 1 132 ? 11.555 -21.266 -8 1 95.94 132 GLY B C 1
ATOM 2287 O O . GLY B 1 132 ? 12.242 -21.594 -7.035 1 95.94 132 GLY B O 1
ATOM 2288 N N . ARG B 1 133 ? 10.938 -20.141 -8.016 1 97.44 133 ARG B N 1
ATOM 2289 C CA . ARG B 1 133 ? 11.133 -19.172 -6.941 1 97.44 133 ARG B CA 1
ATOM 2290 C C . ARG B 1 133 ? 9.797 -18.688 -6.398 1 97.44 133 ARG B C 1
ATOM 2292 O O . ARG B 1 133 ? 9.703 -18.281 -5.238 1 97.44 133 ARG B O 1
ATOM 2299 N N . HIS B 1 134 ? 8.766 -18.75 -7.289 1 98.12 134 HIS B N 1
ATOM 2300 C CA . HIS B 1 134 ? 7.496 -18.141 -6.918 1 98.12 134 HIS B CA 1
ATOM 2301 C C . HIS B 1 134 ? 6.438 -19.203 -6.625 1 98.12 134 HIS B C 1
ATOM 2303 O O . HIS B 1 134 ? 6.574 -20.344 -7.047 1 98.12 134 HIS B O 1
ATOM 2309 N N . ALA B 1 135 ? 5.461 -18.781 -5.863 1 98.5 135 ALA B N 1
ATOM 2310 C CA . ALA B 1 135 ? 4.273 -19.578 -5.594 1 98.5 135 ALA B CA 1
ATOM 2311 C C . ALA B 1 135 ? 3.051 -18.703 -5.352 1 98.5 135 ALA B C 1
ATOM 2313 O O . ALA B 1 135 ? 3.162 -17.469 -5.312 1 98.5 135 ALA B O 1
ATOM 2314 N N . TRP B 1 136 ? 1.852 -19.391 -5.23 1 98.75 136 TRP B N 1
ATOM 2315 C CA . TRP B 1 136 ? 0.586 -18.656 -5.238 1 98.75 136 TRP B CA 1
ATOM 2316 C C . TRP B 1 136 ? 0.053 -18.484 -3.818 1 98.75 136 TRP B C 1
ATOM 2318 O O . TRP B 1 136 ? 0.026 -19.438 -3.035 1 98.75 136 TRP B O 1
ATOM 2328 N N . LEU B 1 137 ? -0.34 -17.297 -3.521 1 98.88 137 LEU B N 1
ATOM 2329 C CA . LEU B 1 137 ? -1.201 -16.938 -2.396 1 98.88 137 LEU B CA 1
ATOM 2330 C C . LEU B 1 137 ? -2.582 -16.516 -2.883 1 98.88 137 LEU B C 1
ATOM 2332 O O . LEU B 1 137 ? -2.697 -15.781 -3.873 1 98.88 137 LEU B O 1
ATOM 2336 N N . ARG B 1 138 ? -3.574 -16.938 -2.178 1 98.94 138 ARG B N 1
ATOM 2337 C CA . ARG B 1 138 ? -4.941 -16.531 -2.49 1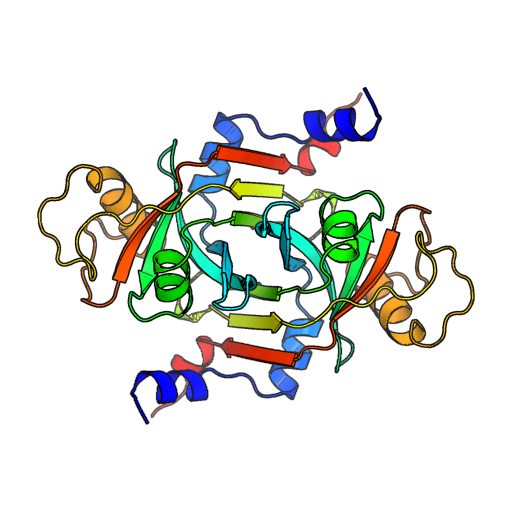 98.94 138 ARG B CA 1
ATOM 2338 C C . ARG B 1 138 ? -5.566 -15.781 -1.32 1 98.94 138 ARG B C 1
ATOM 2340 O O . ARG B 1 138 ? -5.492 -16.234 -0.175 1 98.94 138 ARG B O 1
ATOM 2347 N N . LEU B 1 139 ? -6.113 -14.688 -1.577 1 98.94 139 LEU B N 1
ATOM 2348 C CA . LEU B 1 139 ? -6.969 -13.961 -0.642 1 98.94 139 LEU B CA 1
ATOM 2349 C C . LEU B 1 139 ? -8.406 -13.93 -1.139 1 98.94 139 LEU B C 1
ATOM 2351 O O . LEU B 1 139 ? -8.734 -13.18 -2.062 1 98.94 139 LEU B O 1
ATOM 2355 N N . THR B 1 140 ? -9.227 -14.742 -0.618 1 98.75 140 THR B N 1
ATOM 2356 C CA . THR B 1 140 ? -10.664 -14.516 -0.691 1 98.75 140 THR B CA 1
ATOM 2357 C C . THR B 1 140 ? -11.125 -13.57 0.415 1 98.75 140 THR B C 1
ATOM 2359 O O . THR B 1 140 ? -11.148 -13.945 1.59 1 98.75 140 THR B O 1
ATOM 2362 N N . PRO B 1 141 ? -11.523 -12.367 0.057 1 98.75 141 PRO B N 1
ATOM 2363 C CA . PRO B 1 141 ? -11.641 -11.328 1.081 1 98.75 141 PRO B CA 1
ATOM 2364 C C . PRO B 1 141 ? -12.828 -11.547 2.014 1 98.75 141 PRO B C 1
ATOM 2366 O O . PRO B 1 141 ? -13.914 -11.914 1.557 1 98.75 141 PRO B O 1
ATOM 2369 N N . ASP B 1 142 ? -12.586 -11.312 3.295 1 98.56 142 ASP B N 1
ATOM 2370 C CA . ASP B 1 142 ? -13.664 -11.18 4.266 1 98.56 142 ASP B CA 1
ATOM 2371 C C . ASP B 1 142 ? -14.352 -9.82 4.133 1 98.56 142 ASP B C 1
ATOM 2373 O O . ASP B 1 142 ? -15.555 -9.695 4.359 1 98.56 142 ASP B O 1
ATOM 2377 N N . THR B 1 143 ? -13.586 -8.773 3.807 1 97.94 143 THR B N 1
ATOM 2378 C CA . THR B 1 143 ? -14.086 -7.414 3.648 1 97.94 143 THR B CA 1
ATOM 2379 C C . THR B 1 143 ? -13.523 -6.77 2.387 1 97.94 143 THR B C 1
ATOM 2381 O O . THR B 1 143 ? -12.359 -6.988 2.039 1 97.94 143 THR B O 1
ATOM 2384 N N . ILE B 1 144 ? -14.359 -6.047 1.703 1 98.12 144 ILE B N 1
ATOM 2385 C CA . ILE B 1 144 ? -13.977 -5.223 0.562 1 98.12 144 ILE B CA 1
ATOM 2386 C C . ILE B 1 144 ? -14.516 -3.807 0.743 1 98.12 144 ILE B C 1
ATOM 2388 O O . ILE B 1 144 ? -15.695 -3.619 1.049 1 98.12 144 ILE B O 1
ATOM 2392 N N . THR B 1 145 ? -13.68 -2.848 0.666 1 97.38 145 THR B N 1
ATOM 2393 C CA . THR B 1 145 ? -14.047 -1.438 0.608 1 97.38 145 THR B CA 1
ATOM 2394 C C . THR B 1 145 ? -13.492 -0.786 -0.655 1 97.38 145 THR B C 1
ATOM 2396 O O . THR B 1 145 ? -12.344 -1.035 -1.037 1 97.38 145 THR B O 1
ATOM 2399 N N . SER B 1 146 ? -14.328 -0.014 -1.324 1 98.44 146 SER B N 1
ATOM 2400 C CA . SER B 1 146 ? -13.867 0.647 -2.539 1 98.44 146 SER B CA 1
ATOM 2401 C C . SER B 1 146 ? -14.258 2.123 -2.549 1 98.44 146 SER B C 1
ATOM 2403 O O . SER B 1 146 ? -15.141 2.541 -1.797 1 98.44 146 SER B O 1
ATOM 2405 N N . TRP B 1 147 ? -13.539 2.898 -3.334 1 97.62 147 TRP B N 1
ATOM 2406 C CA . TRP B 1 147 ? -13.852 4.309 -3.539 1 97.62 147 TRP B CA 1
ATOM 2407 C C . TRP B 1 147 ? -13.5 4.746 -4.953 1 97.62 147 TRP B C 1
ATOM 2409 O O . TRP B 1 147 ? -12.508 4.281 -5.523 1 97.62 147 TRP B O 1
ATOM 2419 N N . ASP B 1 148 ? -14.281 5.504 -5.523 1 97.81 148 ASP B N 1
ATOM 2420 C CA . ASP B 1 148 ? -14.07 6.164 -6.809 1 97.81 148 ASP B CA 1
ATOM 2421 C C . ASP B 1 148 ? -14.492 7.629 -6.75 1 97.81 148 ASP B C 1
ATOM 2423 O O . ASP B 1 148 ? -15.648 7.957 -7.016 1 97.81 148 ASP B O 1
ATOM 2427 N N . PHE B 1 149 ? -13.5 8.531 -6.512 1 96.12 149 PHE B N 1
ATOM 2428 C CA . PHE B 1 149 ? -13.797 9.945 -6.305 1 96.12 149 PHE B CA 1
ATOM 2429 C C . PHE B 1 149 ? -14.219 10.609 -7.613 1 96.12 149 PHE B C 1
ATOM 2431 O O . PHE B 1 149 ? -14.75 11.719 -7.605 1 96.12 149 PHE B O 1
ATOM 2438 N N . ARG B 1 150 ? -14.031 9.938 -8.719 1 95.12 150 ARG B N 1
ATOM 2439 C CA . ARG B 1 150 ? -14.523 10.461 -9.984 1 95.12 150 ARG B CA 1
ATOM 2440 C C . ARG B 1 150 ? -16.047 10.562 -9.984 1 95.12 150 ARG B C 1
ATOM 2442 O O . ARG B 1 150 ? -16.625 11.297 -10.789 1 95.12 150 ARG B O 1
ATOM 2449 N N . LYS B 1 151 ? -16.609 9.812 -9.117 1 94.31 151 LYS B N 1
ATOM 2450 C CA . LYS B 1 151 ? -18.062 9.773 -9.031 1 94.31 151 LYS B CA 1
ATOM 2451 C C . LYS B 1 151 ? -18.609 11.023 -8.344 1 94.31 151 LYS B C 1
ATOM 2453 O O . LYS B 1 151 ? -19.812 11.289 -8.391 1 94.31 151 LYS B O 1
ATOM 2458 N N . LEU B 1 152 ? -17.734 11.727 -7.66 1 87.12 152 LEU B N 1
ATOM 2459 C CA . LEU B 1 152 ? -18.172 12.953 -7.012 1 87.12 152 LEU B CA 1
ATOM 2460 C C . LEU B 1 152 ? -18.406 14.055 -8.039 1 87.12 152 LEU B C 1
ATOM 2462 O O . LEU B 1 152 ? -19.172 14.992 -7.785 1 87.12 152 LEU B O 1
ATOM 2466 N N . ALA B 1 153 ? -17.625 14.211 -9.211 1 72.56 153 ALA B N 1
ATOM 2467 C CA . ALA B 1 153 ? -17.781 15.203 -10.273 1 72.56 153 ALA B CA 1
ATOM 2468 C C . ALA B 1 153 ? -19.047 14.945 -11.078 1 72.56 153 ALA B C 1
ATOM 2470 O O . ALA B 1 153 ? -19.453 15.781 -11.891 1 72.56 153 ALA B O 1
ATOM 2471 N N . GLY B 1 154 ? -19.766 13.875 -11.047 1 56.66 154 GLY B N 1
ATOM 2472 C CA . GLY B 1 154 ? -20.859 13.57 -11.945 1 56.66 154 GLY B CA 1
ATOM 2473 C C . GLY B 1 154 ? -22 14.57 -11.867 1 56.66 154 GLY B C 1
ATOM 2474 O O . GLY B 1 154 ? -22.031 15.406 -10.969 1 56.66 154 GLY B O 1
ATOM 2475 N N . PRO B 1 155 ? -22.969 14.523 -12.984 1 49.34 155 PRO B N 1
ATOM 2476 C CA . PRO B 1 155 ? -24.062 15.438 -13.281 1 49.34 155 PRO B CA 1
ATOM 2477 C C . PRO B 1 155 ? -25 15.641 -12.094 1 49.34 155 PRO B C 1
ATOM 2479 O O . PRO B 1 155 ? -25.641 14.688 -11.633 1 49.34 155 PRO B O 1
ATOM 2482 N N . GLY B 1 156 ? -24.594 16.094 -10.984 1 37.41 156 GLY B N 1
ATOM 2483 C CA . GLY B 1 156 ? -25.719 16.531 -10.18 1 37.41 156 GLY B CA 1
ATOM 2484 C C . GLY B 1 156 ? -26.766 17.297 -10.984 1 37.41 156 GLY B C 1
ATOM 2485 O O . GLY B 1 156 ? -27.938 17.312 -10.617 1 37.41 156 GLY B O 1
ATOM 2486 N N . ARG B 1 157 ? -26.453 18.375 -11.883 1 30.28 157 ARG B N 1
ATOM 2487 C CA . ARG B 1 157 ? -27.562 19.031 -12.578 1 30.28 157 ARG B CA 1
ATOM 2488 C C . ARG B 1 157 ? -28.125 18.156 -13.68 1 30.28 157 ARG B C 1
ATOM 2490 O O . ARG B 1 157 ? -27.375 17.391 -14.312 1 30.28 157 ARG B O 1
#